Protein AF-A0A3N0E100-F1 (afdb_monomer_lite)

Secondary structure (DSSP, 8-state):
-HHHHHTT--EEEEEEEEEE-TTTSTT-EEEEE-----GGGTSTT-SSPPBHHHHTHHHHHHHTSTT-TT--EEEEEEEE---HHHHHHHHHHHHHHSB-TTS-B-EEPPPGGG--TTSSPBP-TT--HHHHHHTT--EEEEES--TTTTTTSEE-TTTEEEEE--TT---TTT--SSS-HHHHHHSEEEEE----HHHHHH-TT--SS-TT---HHHHHHHHHTT--EEE-SS--TT-HHHHHH--SBPTTPSPTTS-SEEEE-TTS-EEEE-TTS-EEEEEEETTEEEEEEEE-GGGHHHHHHHTT-EE----SHHHHHHHHHHHTT--EEEEEE--

Foldseek 3Di:
DLVCVVLPAQEEEFEWEFFQAVPPRVGHTATFGFDADACVVPRHRDDHGDGPLVVLLSVQVNCQDPPNLLAAHEYEYEDSYPDLVHLLRVVVSQQVRQAHPVSHGQADWDDQVQQDPLRAHADDPVDDSVNSVVVVHRYAAEYDDDPSHRGGYHDHVVAEDEDEADLPADAPPVGDPPDDPVCLVGHAYEYEHDPDPNVCVVVVPQDPDHSRDCALVNLLRNQLNRRQYYHYPPDDSPRSSSVSNDQEADPPPADPPQDFFWKQALVLYIYHHHLQDWFWFFWDDPLATATFGTDRNVCNQVRNVVVVTGRAAQPTSNSSSRNSVRQPRTIYTHPGTHD

InterPro domains:
  IPR016187 C-type lectin fold [SSF56436] (246-292)
  IPR017946 PLC-like phosphodiesterase, TIM beta/alpha-barrel domain superfamily [G3DSA:3.20.20.190] (1-188)
  IPR017946 PLC-like phosphodiesterase, TIM beta/alpha-barrel domain superfamily [SSF51695] (2-175)
  IPR051008 Telomere Capping Maintenance Protein [PTHR35518] (1-336)

Structure (mmCIF, N/CA/C/O backbone):
data_AF-A0A3N0E100-F1
#
_entry.id   AF-A0A3N0E100-F1
#
loop_
_atom_site.group_PDB
_atom_site.id
_atom_site.type_symbol
_atom_site.label_atom_id
_atom_site.label_alt_id
_atom_site.label_comp_id
_atom_site.label_asym_id
_atom_site.label_entity_id
_atom_site.label_seq_id
_atom_site.pdbx_PDB_ins_code
_atom_site.Cartn_x
_atom_site.Cartn_y
_atom_site.Cartn_z
_atom_site.occupancy
_atom_site.B_iso_or_equiv
_atom_site.auth_seq_id
_atom_site.auth_comp_id
_atom_site.auth_asym_id
_atom_site.auth_atom_id
_atom_site.pdbx_PDB_model_num
ATOM 1 N N . MET A 1 1 ? -18.291 1.864 5.439 1.00 86.06 1 MET A N 1
ATOM 2 C CA . MET A 1 1 ? -16.914 1.360 5.250 1.00 86.06 1 MET A CA 1
ATOM 3 C C . MET A 1 1 ? -16.781 0.541 3.971 1.00 86.06 1 MET A C 1
ATOM 5 O O . MET A 1 1 ? -15.839 0.781 3.229 1.00 86.06 1 MET A O 1
ATOM 9 N N . THR A 1 2 ? -17.720 -0.363 3.662 1.00 90.81 2 THR A N 1
ATOM 10 C CA . THR A 1 2 ? -17.677 -1.198 2.436 1.00 90.81 2 THR A CA 1
ATOM 11 C C . THR A 1 2 ? -17.445 -0.417 1.143 1.00 90.81 2 THR A C 1
ATOM 13 O O . THR A 1 2 ? -16.617 -0.818 0.342 1.00 90.81 2 THR A O 1
ATOM 16 N N . GLN A 1 3 ? -18.080 0.747 0.988 1.00 90.88 3 GLN A N 1
ATOM 17 C CA . GLN A 1 3 ? -17.901 1.602 -0.191 1.00 90.88 3 GLN A CA 1
ATOM 18 C C . GLN A 1 3 ? -16.447 2.038 -0.423 1.00 90.88 3 GLN A C 1
ATOM 20 O O . GLN A 1 3 ? -16.069 2.233 -1.568 1.00 90.88 3 GLN A O 1
ATOM 25 N N . GLN A 1 4 ? -15.631 2.181 0.630 1.00 91.62 4 GLN A N 1
ATOM 26 C CA . GLN A 1 4 ? -14.201 2.470 0.469 1.00 91.62 4 GLN A CA 1
ATOM 27 C C . GLN A 1 4 ? -13.464 1.253 -0.107 1.00 91.62 4 GLN A C 1
ATOM 29 O O . GLN A 1 4 ? -12.631 1.389 -0.996 1.00 91.62 4 GLN A O 1
ATOM 34 N N . LEU A 1 5 ? -13.804 0.051 0.364 1.00 94.00 5 LEU A N 1
ATOM 35 C CA . LEU A 1 5 ? -13.235 -1.194 -0.156 1.00 94.00 5 LEU A CA 1
ATOM 36 C C . LEU A 1 5 ? -13.647 -1.427 -1.620 1.00 94.00 5 LEU A C 1
ATOM 38 O O . LEU A 1 5 ? -12.825 -1.874 -2.417 1.00 94.00 5 LEU A O 1
ATOM 42 N N . ASP A 1 6 ? -14.880 -1.062 -1.985 1.00 92.00 6 ASP A N 1
ATOM 43 C CA . ASP A 1 6 ? -15.398 -1.161 -3.357 1.00 92.00 6 ASP A CA 1
ATOM 44 C C . ASP A 1 6 ? -14.701 -0.204 -4.345 1.00 92.00 6 ASP A C 1
ATOM 46 O O . ASP A 1 6 ? -14.710 -0.466 -5.543 1.00 92.00 6 ASP A O 1
ATOM 50 N N . ILE A 1 7 ? -14.077 0.879 -3.861 1.00 89.69 7 ILE A N 1
ATOM 51 C CA . ILE A 1 7 ? -13.261 1.813 -4.669 1.00 89.69 7 ILE A CA 1
ATOM 52 C C . ILE A 1 7 ? -11.752 1.563 -4.501 1.00 89.69 7 ILE A C 1
ATOM 54 O O . ILE A 1 7 ? -10.934 2.473 -4.611 1.00 89.69 7 ILE A O 1
ATOM 58 N N . ASP A 1 8 ? -11.389 0.313 -4.213 1.00 88.25 8 ASP A N 1
ATOM 59 C CA . ASP A 1 8 ? -10.014 -0.189 -4.119 1.00 88.25 8 ASP A CA 1
ATOM 60 C C . ASP A 1 8 ? -9.148 0.323 -2.957 1.00 88.25 8 ASP A C 1
ATOM 62 O O . ASP A 1 8 ? -7.931 0.103 -2.921 1.00 88.25 8 ASP A O 1
ATOM 66 N N . VAL A 1 9 ? -9.762 0.877 -1.907 1.00 92.75 9 VAL A N 1
ATOM 67 C CA . VAL A 1 9 ? -9.051 1.080 -0.638 1.00 92.75 9 VAL A CA 1
ATOM 68 C C . VAL A 1 9 ? -8.717 -0.280 -0.015 1.00 92.75 9 VAL A C 1
ATOM 70 O O . VAL A 1 9 ? -9.569 -1.161 0.125 1.00 92.75 9 VAL A O 1
ATOM 73 N N . ARG A 1 10 ? -7.448 -0.469 0.367 1.00 94.44 10 ARG A N 1
ATOM 74 C CA . ARG A 1 10 ? -6.938 -1.693 1.026 1.00 94.44 10 ARG A CA 1
ATOM 75 C C . ARG A 1 10 ? -6.198 -1.426 2.334 1.00 94.44 10 ARG A C 1
ATOM 77 O O . ARG A 1 10 ? -5.642 -2.353 2.916 1.00 94.44 10 ARG A O 1
ATOM 84 N N . SER A 1 11 ? -6.207 -0.180 2.795 1.00 94.88 11 SER A N 1
ATOM 85 C CA . SER A 1 11 ? -5.783 0.197 4.137 1.00 94.88 11 SER A CA 1
ATOM 86 C C . SER A 1 11 ? -6.909 0.978 4.788 1.00 94.88 11 SER A C 1
ATOM 88 O O . SER A 1 11 ? -7.321 1.998 4.246 1.00 94.88 11 SER A O 1
ATOM 90 N N . ILE A 1 12 ? -7.414 0.487 5.912 1.00 95.44 12 ILE A N 1
ATOM 91 C CA . ILE A 1 12 ? -8.487 1.123 6.676 1.00 95.44 12 ILE A CA 1
ATOM 92 C C . ILE A 1 12 ? -7.948 1.450 8.059 1.00 95.44 12 ILE A C 1
ATOM 94 O O . ILE A 1 12 ? -7.241 0.641 8.653 1.00 95.44 12 ILE A O 1
ATOM 98 N N . GLU A 1 13 ? -8.305 2.616 8.562 1.00 95.31 13 GLU A N 1
ATOM 99 C CA . GLU A 1 13 ? -7.972 3.092 9.897 1.00 95.31 13 GLU A CA 1
ATOM 100 C C . GLU A 1 13 ? -9.239 3.153 10.741 1.00 95.31 13 GLU A C 1
ATOM 102 O O . GLU A 1 13 ? -10.304 3.540 10.252 1.00 95.31 13 GLU A O 1
ATOM 107 N N . LEU A 1 14 ? -9.134 2.681 11.980 1.00 96.62 14 LEU A N 1
ATOM 108 C CA . LEU A 1 14 ? -10.197 2.725 12.971 1.00 96.62 14 LEU A CA 1
ATOM 109 C C . LEU A 1 14 ? -9.626 3.209 14.300 1.00 96.62 14 LEU A C 1
ATOM 111 O O . LEU A 1 14 ? -8.872 2.489 14.958 1.00 96.62 14 LEU A O 1
ATOM 115 N N . ASP A 1 15 ? -10.081 4.378 14.718 1.00 96.12 15 ASP A N 1
ATOM 116 C CA . ASP A 1 15 ? -9.658 5.007 15.961 1.00 96.12 15 ASP A CA 1
ATOM 117 C C . ASP A 1 15 ? -10.479 4.434 17.111 1.00 96.12 15 ASP A C 1
ATOM 119 O O . ASP A 1 15 ? -11.710 4.562 17.159 1.00 96.12 15 ASP A O 1
ATOM 123 N N . LEU A 1 16 ? -9.816 3.718 18.019 1.00 97.88 16 LEU A N 1
ATOM 124 C CA . LEU A 1 16 ? -10.502 2.941 19.040 1.00 97.88 16 LEU A CA 1
ATOM 125 C C . LEU A 1 16 ? -10.472 3.647 20.395 1.00 97.88 16 LEU A C 1
ATOM 127 O O . LEU A 1 16 ? -9.434 3.730 21.047 1.00 97.88 16 LEU A O 1
ATOM 131 N N . HIS A 1 17 ? -11.651 4.044 20.873 1.00 97.38 17 HIS A N 1
ATOM 132 C CA . HIS A 1 17 ? -11.855 4.680 22.177 1.00 97.38 17 HIS A CA 1
ATOM 133 C C . HIS A 1 17 ? -12.670 3.797 23.126 1.00 97.38 17 HIS A C 1
ATOM 135 O O . HIS A 1 17 ? -13.528 3.016 22.700 1.00 97.38 17 HIS A O 1
ATOM 141 N N . TYR A 1 18 ? -12.460 3.943 24.440 1.00 96.25 18 TYR A N 1
ATOM 142 C CA . TYR A 1 18 ? -13.204 3.199 25.466 1.00 96.25 18 TYR A CA 1
ATOM 143 C C . TYR A 1 18 ? -14.118 4.100 26.310 1.00 96.25 18 TYR A C 1
ATOM 145 O O . TYR A 1 18 ? -13.838 4.443 27.472 1.00 96.25 18 TYR A O 1
ATOM 153 N N . ILE A 1 19 ? -15.266 4.440 25.721 1.00 94.38 19 ILE A N 1
ATOM 154 C CA . ILE A 1 19 ? -16.189 5.459 26.234 1.00 94.38 19 ILE A CA 1
ATOM 155 C C . ILE A 1 19 ? -17.547 4.895 26.676 1.00 94.38 19 ILE A C 1
ATOM 157 O O . ILE A 1 19 ? -17.948 3.817 26.227 1.00 94.38 19 ILE A O 1
ATOM 161 N N . PRO A 1 20 ? -18.273 5.599 27.570 1.00 91.75 20 PRO A N 1
ATOM 162 C CA . PRO A 1 20 ? -19.653 5.272 27.922 1.00 91.75 20 PRO A CA 1
ATOM 163 C C . PRO A 1 20 ? -20.584 5.338 26.708 1.00 91.75 20 PRO A C 1
ATOM 165 O O . PRO A 1 20 ? -20.666 6.359 26.033 1.00 91.75 20 PRO A O 1
ATOM 168 N N . GLN A 1 21 ? -21.352 4.279 26.474 1.00 89.25 21 GLN A N 1
ATOM 169 C CA . GLN A 1 21 ? -22.315 4.226 25.379 1.00 89.25 21 GLN A CA 1
ATOM 170 C C . GLN A 1 21 ? -23.674 4.780 25.822 1.00 89.25 21 GLN A C 1
ATOM 172 O O . GLN A 1 21 ? -24.438 4.137 26.553 1.00 89.25 21 GLN A O 1
ATOM 177 N N . LEU A 1 22 ? -23.970 6.004 25.378 1.00 79.31 22 LEU A N 1
ATOM 178 C CA . LEU A 1 22 ? -25.189 6.738 25.738 1.00 79.31 22 LEU A CA 1
ATOM 179 C C . LEU A 1 22 ? -26.434 6.208 25.014 1.00 79.31 22 LEU A C 1
ATOM 181 O O . LEU A 1 22 ? -27.538 6.270 25.555 1.00 79.31 22 LEU A O 1
ATOM 185 N N . LEU A 1 23 ? -26.260 5.640 23.819 1.00 72.12 23 LEU A N 1
ATOM 186 C CA . LEU A 1 23 ? -27.331 5.0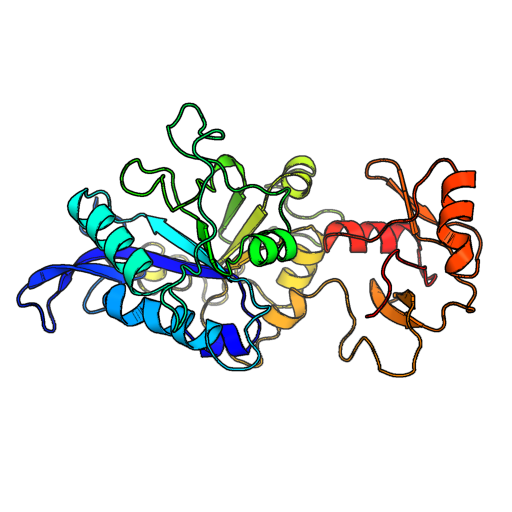24 23.040 1.00 72.12 23 LEU A CA 1
ATOM 187 C C . LEU A 1 23 ? -27.233 3.493 23.141 1.00 72.12 23 LEU A C 1
ATOM 189 O O . LEU A 1 23 ? -26.302 2.881 22.635 1.00 72.12 23 LEU A O 1
ATOM 193 N N . GLY A 1 24 ? -28.205 2.855 23.797 1.00 65.56 24 GLY A N 1
ATOM 194 C CA . GLY A 1 24 ? -28.391 1.393 23.778 1.00 65.56 24 GLY A CA 1
ATOM 195 C C . GLY A 1 24 ? -27.721 0.587 24.899 1.00 65.56 24 GLY A C 1
ATOM 196 O O . GLY A 1 24 ? -28.188 -0.510 25.194 1.00 65.56 24 GLY A O 1
ATOM 197 N N . LEU A 1 25 ? -26.701 1.123 25.573 1.00 68.38 25 LEU A N 1
ATOM 198 C CA . LEU A 1 25 ? -25.939 0.411 26.615 1.00 68.38 25 LEU A CA 1
ATOM 199 C C . LEU A 1 25 ? -25.981 1.086 28.000 1.00 68.38 25 LEU A C 1
ATOM 201 O O . LEU A 1 25 ? -25.193 0.744 28.883 1.00 68.38 25 LEU A O 1
ATOM 205 N N . LEU A 1 26 ? -26.923 2.016 28.208 1.00 76.06 26 LEU A N 1
ATOM 206 C CA . LEU A 1 26 ? -27.205 2.678 29.495 1.00 76.06 26 LEU A CA 1
ATOM 207 C C . LEU A 1 26 ? -25.953 3.259 30.189 1.00 76.06 26 LEU A C 1
ATOM 209 O O . LEU A 1 26 ? -25.855 3.244 31.414 1.00 76.06 26 LEU A O 1
ATOM 213 N N . GLY A 1 27 ? -24.982 3.756 29.416 1.00 78.50 27 GLY A N 1
ATOM 214 C CA . GLY A 1 27 ? -23.742 4.339 29.938 1.00 78.50 27 GLY A CA 1
ATOM 215 C C . GLY A 1 27 ? -22.647 3.330 30.298 1.00 78.50 27 GLY A C 1
ATOM 216 O O . GLY A 1 27 ? -21.605 3.735 30.813 1.00 78.50 27 GLY A O 1
ATOM 217 N N . THR A 1 28 ? -22.826 2.032 30.025 1.00 89.00 28 THR A N 1
ATOM 218 C CA . THR A 1 28 ? -21.713 1.073 30.124 1.00 89.00 28 THR A CA 1
ATOM 219 C C . THR A 1 28 ? -20.649 1.389 29.073 1.00 89.00 28 THR A C 1
ATOM 221 O O . THR A 1 28 ? -20.964 1.818 27.961 1.00 89.00 28 THR A O 1
ATOM 224 N N . LYS A 1 29 ? -19.372 1.241 29.443 1.00 93.12 29 LYS A N 1
ATOM 225 C CA . LYS A 1 29 ? -18.264 1.517 28.527 1.00 93.12 29 LYS A CA 1
ATOM 226 C C . LYS A 1 29 ? -18.136 0.420 27.473 1.00 93.12 29 LYS A C 1
ATOM 228 O O . LYS A 1 29 ? -18.255 -0.761 27.799 1.00 93.12 29 LYS A O 1
ATOM 233 N N . ALA A 1 30 ? -17.840 0.810 26.239 1.00 95.25 30 ALA A N 1
ATOM 234 C CA . ALA A 1 30 ? -17.554 -0.111 25.146 1.00 95.25 30 ALA A CA 1
ATOM 235 C C . ALA A 1 30 ? -16.465 0.446 24.225 1.00 95.25 30 ALA A C 1
ATOM 237 O O . ALA A 1 30 ? -16.225 1.653 24.181 1.00 95.25 30 ALA A O 1
ATOM 238 N N . VAL A 1 31 ? -15.824 -0.452 23.477 1.00 97.50 31 VAL A N 1
ATOM 239 C CA . VAL A 1 31 ? -14.881 -0.079 22.419 1.00 97.50 31 VAL A CA 1
ATOM 240 C C . VAL A 1 31 ? -15.671 0.544 21.272 1.00 97.50 31 VAL A C 1
ATOM 242 O O . VAL A 1 31 ? -16.576 -0.088 20.717 1.00 97.50 31 VAL A O 1
ATOM 245 N N . THR A 1 32 ? -15.346 1.787 20.953 1.00 96.44 32 THR A N 1
ATOM 246 C CA . THR A 1 32 ? -16.085 2.669 20.047 1.00 96.44 32 THR A CA 1
ATOM 247 C C . THR A 1 32 ? -15.152 3.158 18.956 1.00 96.44 32 THR A C 1
ATOM 249 O O . THR A 1 32 ? -14.004 3.467 19.257 1.00 96.44 32 THR A O 1
ATOM 252 N N . VAL A 1 33 ? -15.637 3.202 17.714 1.00 96.12 33 VAL A N 1
ATOM 253 C CA . VAL A 1 33 ? -14.875 3.754 16.587 1.00 96.12 33 VAL A CA 1
ATOM 254 C C . VAL A 1 33 ? -15.196 5.236 16.493 1.00 96.12 33 VAL A C 1
ATOM 256 O O . VAL A 1 33 ? -16.322 5.584 16.140 1.00 96.12 33 VAL A O 1
ATOM 259 N N . CYS A 1 34 ? -14.250 6.091 16.856 1.00 92.69 34 CYS A N 1
ATOM 260 C CA . CYS A 1 34 ? -14.472 7.525 16.969 1.00 92.69 34 CYS A CA 1
ATOM 261 C C . CYS A 1 34 ? -13.183 8.295 16.716 1.00 92.69 34 CYS A C 1
ATOM 263 O O . CYS A 1 34 ? -12.192 8.019 17.370 1.00 92.69 34 CYS A O 1
ATOM 265 N N . HIS A 1 35 ? -13.254 9.334 15.890 1.00 88.94 35 HIS A N 1
ATOM 266 C CA . HIS A 1 35 ? -12.175 10.304 15.774 1.00 88.94 35 HIS A CA 1
ATOM 267 C C . HIS A 1 35 ? -12.290 11.364 16.883 1.00 88.94 35 HIS A C 1
ATOM 269 O O . HIS A 1 35 ? -13.107 12.293 16.802 1.00 88.94 35 HIS A O 1
ATOM 275 N N . GLY A 1 36 ? -11.490 11.214 17.937 1.00 86.38 36 GLY A N 1
ATOM 276 C CA . GLY A 1 36 ? -11.478 12.088 19.106 1.00 86.38 36 GLY A CA 1
ATOM 277 C C . GLY A 1 36 ? -10.090 12.206 19.727 1.00 86.38 36 GLY A C 1
ATOM 278 O O . GLY A 1 36 ? -9.133 11.575 19.302 1.00 86.38 36 GLY A O 1
ATOM 279 N N . GLN A 1 37 ? -9.967 13.053 20.742 1.00 87.94 37 GLN A N 1
ATOM 280 C CA . GLN A 1 37 ? -8.730 13.163 21.516 1.00 87.94 37 GLN A CA 1
ATOM 281 C C . GLN A 1 37 ? -8.579 11.984 22.482 1.00 87.94 37 GLN A C 1
ATOM 283 O O . GLN A 1 37 ? -9.563 11.329 22.814 1.00 87.94 37 GLN A O 1
ATOM 288 N N . GLY A 1 38 ? -7.370 11.746 22.986 1.00 88.06 38 GLY A N 1
ATOM 289 C CA . GLY A 1 38 ? -7.100 10.631 23.885 1.00 88.06 38 GLY A CA 1
ATOM 290 C C . GLY A 1 38 ? -7.814 10.707 25.250 1.00 88.06 38 GLY A C 1
ATOM 291 O O . GLY A 1 38 ? -8.404 11.730 25.642 1.00 88.06 38 GLY A O 1
ATOM 292 N N . PRO A 1 39 ? -7.760 9.616 26.032 1.00 88.75 39 PRO A N 1
ATOM 293 C CA . PRO A 1 39 ? -8.426 9.512 27.332 1.00 88.75 39 PRO A CA 1
ATOM 294 C C . PRO A 1 39 ? -7.925 10.532 28.372 1.00 88.75 39 PRO A C 1
ATOM 296 O O . PRO A 1 39 ? -8.642 10.830 29.334 1.00 88.75 39 PRO A O 1
ATOM 299 N N . GLU A 1 40 ? -6.733 11.108 28.191 1.00 89.38 40 GLU A N 1
ATOM 300 C CA . GLU A 1 40 ? -6.166 12.174 29.027 1.00 89.38 40 GLU A CA 1
ATOM 301 C C . GLU A 1 40 ? -6.991 13.468 29.029 1.00 89.38 40 GLU A C 1
ATOM 303 O O . GLU A 1 40 ? -6.946 14.221 30.004 1.00 89.38 40 GLU A O 1
ATOM 308 N N . VAL A 1 41 ? -7.789 13.697 27.983 1.00 86.88 41 VAL A N 1
ATOM 309 C CA . VAL A 1 41 ? -8.766 14.795 27.902 1.00 86.88 41 VAL A CA 1
ATOM 310 C C . VAL A 1 41 ? -10.201 14.276 27.799 1.00 86.88 41 VAL A C 1
ATOM 312 O O . VAL A 1 41 ? -11.083 14.953 27.274 1.00 86.88 41 VAL A O 1
ATOM 315 N N . HIS A 1 42 ? -10.449 13.089 28.360 1.00 87.94 42 HIS A N 1
ATOM 316 C CA . HIS A 1 42 ? -11.768 12.459 28.446 1.00 87.94 42 HIS A CA 1
ATOM 317 C C . HIS A 1 42 ? -12.419 12.154 27.093 1.00 87.94 42 HIS A C 1
ATOM 319 O O . HIS A 1 42 ? -13.631 12.327 26.954 1.00 87.94 42 HIS A O 1
ATOM 325 N N . ASP A 1 43 ? -11.630 11.690 26.120 1.00 89.31 43 ASP A N 1
ATOM 326 C CA . ASP A 1 43 ? -12.139 11.268 24.811 1.00 89.31 43 ASP A CA 1
ATOM 327 C C . ASP A 1 43 ? -12.894 12.400 24.082 1.00 89.31 43 ASP A C 1
ATOM 329 O O . ASP A 1 43 ? -13.916 12.186 23.423 1.00 89.31 43 ASP A O 1
ATOM 333 N N . LEU A 1 44 ? -12.433 13.647 24.266 1.00 87.44 44 LEU A N 1
ATOM 334 C CA . LEU A 1 44 ? -13.091 14.838 23.733 1.00 87.44 44 LEU A CA 1
ATOM 335 C C . LEU A 1 44 ? -13.234 14.735 22.210 1.00 87.44 44 LEU A C 1
ATOM 337 O O . LEU A 1 44 ? -12.246 14.636 21.488 1.00 87.44 44 LEU A O 1
ATOM 341 N N . GLY A 1 45 ? -14.473 14.824 21.733 1.00 85.94 45 GLY A N 1
ATOM 342 C CA . GLY A 1 45 ? -14.820 14.609 20.327 1.00 85.94 45 GLY A CA 1
ATOM 343 C C . GLY A 1 45 ? -15.701 13.381 20.125 1.00 85.94 45 GLY A C 1
ATOM 344 O O . GLY A 1 45 ? -16.534 13.394 19.225 1.00 85.94 45 GLY A O 1
ATOM 345 N N . CYS A 1 46 ? -15.613 12.395 21.023 1.00 89.81 46 CYS A N 1
ATOM 346 C CA . CYS A 1 46 ? -16.451 11.204 20.987 1.00 89.81 46 CYS A CA 1
ATOM 347 C C . CYS A 1 46 ? -17.784 11.401 21.705 1.00 89.81 46 CYS A C 1
ATOM 349 O O . CYS A 1 46 ? -17.872 11.984 22.789 1.00 89.81 46 CYS A O 1
ATOM 351 N N . THR A 1 47 ? -18.847 10.900 21.087 1.00 86.56 47 THR A N 1
ATOM 352 C CA . THR A 1 47 ? -20.231 11.070 21.514 1.00 86.56 47 THR A CA 1
ATOM 353 C C . THR A 1 47 ? -21.028 9.763 21.456 1.00 86.56 47 THR A C 1
ATOM 355 O O . THR A 1 47 ? -21.199 9.081 22.465 1.00 86.56 47 THR A O 1
ATOM 358 N N . THR A 1 48 ? -21.601 9.443 20.299 1.00 88.19 48 THR A N 1
ATOM 359 C CA . THR A 1 48 ? -22.593 8.376 20.088 1.00 88.19 48 THR A CA 1
ATOM 360 C C . THR A 1 48 ? -22.223 7.478 18.911 1.00 88.19 48 THR A C 1
ATOM 362 O O . THR A 1 48 ? -23.078 6.793 18.341 1.00 88.19 48 THR A O 1
ATOM 365 N N . GLU A 1 49 ? -20.947 7.500 18.536 1.00 92.69 49 GLU A N 1
ATOM 366 C CA . GLU A 1 49 ? -20.388 6.739 17.431 1.00 92.69 49 GLU A CA 1
ATOM 367 C C . GLU A 1 49 ? -20.578 5.229 17.664 1.00 92.69 49 GLU A C 1
ATOM 369 O O . GLU A 1 49 ? -20.714 4.759 18.803 1.00 92.69 49 GLU A O 1
ATOM 374 N N . PRO A 1 50 ? -20.653 4.433 16.583 1.00 94.06 50 PRO A N 1
ATOM 375 C CA . PRO A 1 50 ? -20.897 3.005 16.692 1.00 94.06 50 PRO A CA 1
ATOM 376 C C . PRO A 1 50 ? -19.768 2.269 17.421 1.00 94.06 50 PRO A C 1
ATOM 378 O O . PRO A 1 50 ? -18.586 2.598 17.326 1.00 94.06 50 PRO A O 1
ATOM 381 N N . THR A 1 51 ? -20.140 1.188 18.105 1.00 96.12 51 THR A N 1
ATOM 382 C CA . THR A 1 51 ? -19.162 0.282 18.706 1.00 96.12 51 THR A CA 1
ATOM 383 C C . THR A 1 51 ? -18.331 -0.421 17.636 1.00 96.12 51 THR A C 1
ATOM 385 O O . THR A 1 51 ? -18.805 -0.698 16.531 1.00 96.12 51 THR A O 1
ATOM 388 N N . PHE A 1 52 ? -17.109 -0.808 17.990 1.00 97.50 52 PHE A N 1
ATOM 389 C CA . PHE A 1 52 ? -16.232 -1.587 17.116 1.00 97.50 52 PHE A CA 1
ATOM 390 C C . PHE A 1 52 ? -16.883 -2.894 16.643 1.00 97.50 52 PHE A C 1
ATOM 392 O O . PHE A 1 52 ? -16.819 -3.232 15.464 1.00 97.50 52 PHE A O 1
ATOM 399 N N . ALA A 1 53 ? -17.632 -3.564 17.525 1.00 96.44 53 ALA A N 1
ATOM 400 C CA . ALA A 1 53 ? -18.404 -4.761 17.191 1.00 96.44 53 ALA A CA 1
ATOM 401 C C . ALA A 1 53 ? -19.515 -4.525 16.149 1.00 96.44 53 ALA A C 1
ATOM 403 O O . ALA A 1 53 ? -19.963 -5.478 15.514 1.00 96.44 53 ALA A O 1
ATOM 404 N N . LYS A 1 54 ? -19.965 -3.278 15.965 1.00 95.75 54 LYS A N 1
ATOM 405 C CA . LYS A 1 54 ? -20.933 -2.901 14.928 1.00 95.75 54 LYS A CA 1
ATOM 406 C C . LYS A 1 54 ? -20.257 -2.530 13.607 1.00 95.75 54 LYS A C 1
ATOM 408 O O . LYS A 1 54 ? -20.838 -2.795 12.561 1.00 95.75 54 LYS A O 1
ATOM 413 N N . VAL A 1 55 ? -19.064 -1.937 13.655 1.00 97.00 55 VAL A N 1
ATOM 414 C CA . VAL A 1 55 ? -18.324 -1.471 12.468 1.00 97.00 55 VAL A CA 1
ATOM 415 C C . VAL A 1 55 ? -17.556 -2.608 11.795 1.00 97.00 55 VAL A C 1
ATOM 417 O O . VAL A 1 55 ? -17.705 -2.833 10.597 1.00 97.00 55 VAL A O 1
ATOM 420 N N . LEU A 1 56 ? -16.775 -3.377 12.560 1.00 98.12 56 LEU A N 1
ATOM 421 C CA . LEU A 1 56 ? -15.882 -4.414 12.032 1.00 98.12 56 LEU A CA 1
ATOM 422 C C . LEU A 1 56 ? -16.563 -5.461 11.119 1.00 98.12 56 LEU A C 1
ATOM 424 O O . LEU A 1 56 ? -15.926 -5.880 10.146 1.00 98.12 56 LEU A O 1
ATOM 428 N N . PRO A 1 57 ? -17.830 -5.878 11.349 1.00 97.81 57 PRO A N 1
ATOM 429 C CA . PRO A 1 57 ? -18.506 -6.827 10.466 1.00 97.81 57 PRO A CA 1
ATOM 430 C C . PRO A 1 57 ? -18.596 -6.391 9.002 1.00 97.81 57 PRO A C 1
ATOM 432 O O . PRO A 1 57 ? -18.680 -7.261 8.138 1.00 97.81 57 PRO A O 1
ATOM 435 N N . GLU A 1 58 ? -18.550 -5.091 8.693 1.00 97.62 58 GLU A N 1
ATOM 436 C CA . GLU A 1 58 ? -18.511 -4.612 7.305 1.00 97.62 58 GLU A CA 1
ATOM 437 C C . GLU A 1 58 ? -17.254 -5.109 6.563 1.00 97.62 58 GLU A C 1
ATOM 439 O O . GLU A 1 58 ? -17.371 -5.551 5.420 1.00 97.62 58 GLU A O 1
ATOM 444 N N . VAL A 1 59 ? -16.078 -5.135 7.214 1.00 97.62 59 VAL A N 1
ATOM 445 C CA . VAL A 1 59 ? -14.831 -5.659 6.614 1.00 97.62 59 VAL A CA 1
ATOM 446 C C . VAL A 1 59 ? -14.943 -7.161 6.365 1.00 97.62 59 VAL A C 1
ATOM 448 O O . VAL A 1 59 ? -14.677 -7.633 5.262 1.00 97.62 59 VAL A O 1
ATOM 451 N N . ALA A 1 60 ? -15.367 -7.924 7.376 1.00 97.19 60 ALA A N 1
ATOM 452 C CA . ALA A 1 60 ? -15.492 -9.377 7.259 1.00 97.19 60 ALA A CA 1
ATOM 453 C C . ALA A 1 60 ? -16.547 -9.782 6.220 1.00 97.19 60 ALA A C 1
ATOM 455 O O . ALA A 1 60 ? -16.341 -10.729 5.463 1.00 97.19 60 ALA A O 1
ATOM 456 N N . THR A 1 61 ? -17.673 -9.067 6.169 1.00 97.50 61 THR A N 1
ATOM 457 C CA . THR A 1 61 ? -18.733 -9.314 5.182 1.00 97.50 61 THR A CA 1
ATOM 458 C C . THR A 1 61 ? -18.215 -9.074 3.772 1.00 97.50 61 THR A C 1
ATOM 460 O O . THR A 1 61 ? -18.441 -9.908 2.899 1.00 97.50 61 THR A O 1
ATOM 463 N N . TRP A 1 62 ? -17.484 -7.976 3.561 1.00 97.88 62 TRP A N 1
ATOM 464 C CA . TRP A 1 62 ? -16.890 -7.670 2.267 1.00 97.88 62 TRP A CA 1
ATOM 465 C C . TRP A 1 62 ? -15.852 -8.722 1.860 1.00 97.88 62 TRP A C 1
ATOM 467 O O . TRP A 1 62 ? -15.971 -9.286 0.780 1.00 97.88 62 TRP A O 1
ATOM 477 N N . LEU A 1 63 ? -14.902 -9.081 2.729 1.00 97.81 63 LEU A N 1
ATOM 478 C CA . LEU A 1 63 ? -13.863 -10.080 2.415 1.00 97.81 63 LEU A CA 1
ATOM 479 C C . LEU A 1 63 ? -14.423 -11.474 2.095 1.00 97.81 63 LEU A C 1
ATOM 481 O O . LEU A 1 63 ? -13.845 -12.206 1.295 1.00 97.81 63 LEU A O 1
ATOM 485 N N . ASN A 1 64 ? -15.544 -11.847 2.715 1.00 97.44 64 ASN A N 1
ATOM 486 C CA . ASN A 1 64 ? -16.201 -13.133 2.485 1.00 97.44 64 ASN A CA 1
ATOM 487 C C . ASN A 1 64 ? -17.164 -13.128 1.284 1.00 97.44 64 ASN A C 1
ATOM 489 O O . ASN A 1 64 ? -17.756 -14.168 0.977 1.00 97.44 64 ASN A O 1
ATOM 493 N N . ALA A 1 65 ? -17.360 -11.988 0.615 1.00 97.38 65 ALA A N 1
ATOM 494 C CA . ALA A 1 65 ? -18.213 -11.921 -0.562 1.00 97.38 65 ALA A CA 1
ATOM 495 C C . ALA A 1 65 ? -17.577 -12.671 -1.755 1.00 97.38 65 ALA A C 1
ATOM 497 O O . ALA A 1 65 ? -16.347 -12.725 -1.885 1.00 97.38 65 ALA A O 1
ATOM 498 N N . PRO A 1 66 ? -18.390 -13.268 -2.650 1.00 95.88 66 PRO A N 1
ATOM 499 C CA . PRO A 1 66 ? -17.878 -13.921 -3.851 1.00 95.88 66 PRO A CA 1
ATOM 500 C C . PRO A 1 66 ? -16.987 -12.982 -4.672 1.00 95.88 66 PRO A C 1
ATOM 502 O O . PRO A 1 66 ? -17.375 -11.858 -4.959 1.00 95.88 66 PRO A O 1
ATOM 505 N N . GLY A 1 67 ? -15.808 -13.464 -5.070 1.00 94.31 67 GLY A N 1
ATOM 506 C CA . GLY A 1 67 ? -14.824 -12.681 -5.827 1.00 94.31 67 GLY A CA 1
ATOM 507 C C . GLY A 1 67 ? -13.735 -12.028 -4.973 1.00 94.31 67 GLY A C 1
ATOM 508 O O . GLY A 1 67 ? -12.669 -11.740 -5.504 1.00 94.31 67 GLY A O 1
ATOM 509 N N . HIS A 1 68 ? -13.921 -11.892 -3.656 1.00 95.94 68 HIS A N 1
ATOM 510 C CA . HIS A 1 68 ? -12.966 -11.186 -2.786 1.00 95.94 68 HIS A CA 1
ATOM 511 C C . HIS A 1 68 ? -11.960 -12.112 -2.076 1.00 95.94 68 HIS A C 1
ATOM 513 O O . HIS A 1 68 ? -11.222 -11.691 -1.189 1.00 95.94 68 HIS A O 1
ATOM 519 N N . GLY A 1 69 ? -11.875 -13.387 -2.473 1.00 92.19 69 GLY A N 1
ATOM 520 C CA . GLY A 1 69 ? -10.980 -14.371 -1.842 1.00 92.19 69 GLY A CA 1
ATOM 521 C C . GLY A 1 69 ? -9.481 -14.076 -2.005 1.00 92.19 69 GLY A C 1
ATOM 522 O O . GLY A 1 69 ? -8.668 -14.623 -1.262 1.00 92.19 69 GLY A O 1
ATOM 523 N N . ASN A 1 70 ? -9.116 -13.204 -2.951 1.00 94.00 70 ASN A N 1
ATOM 524 C CA . ASN A 1 70 ? -7.734 -12.784 -3.200 1.00 94.00 70 ASN A CA 1
ATOM 525 C C . ASN A 1 70 ? -7.383 -11.427 -2.566 1.00 94.00 70 ASN A C 1
ATOM 527 O O . ASN A 1 70 ? -6.250 -10.951 -2.701 1.00 94.00 70 ASN A O 1
ATOM 531 N N . GLU A 1 71 ? -8.331 -10.815 -1.861 1.00 96.69 71 GLU A N 1
ATOM 532 C CA . GLU A 1 71 ? -8.154 -9.495 -1.272 1.00 96.69 71 GLU A CA 1
ATOM 533 C C . GLU A 1 71 ? -7.392 -9.575 0.046 1.00 96.69 71 GLU A C 1
ATOM 535 O O . GLU A 1 71 ? -7.578 -10.504 0.837 1.00 96.69 71 GLU A O 1
ATOM 540 N N . VAL A 1 72 ? -6.534 -8.582 0.283 1.00 97.88 72 VAL A N 1
ATOM 541 C CA . VAL A 1 72 ? -5.806 -8.408 1.542 1.00 97.88 72 VAL A CA 1
ATOM 542 C C . VAL A 1 72 ? -5.976 -6.969 2.006 1.00 97.88 72 VAL A C 1
ATOM 544 O O . VAL A 1 72 ? -5.685 -6.042 1.250 1.00 97.88 72 VAL A O 1
ATOM 547 N N . VAL A 1 73 ? -6.423 -6.795 3.248 1.00 98.19 73 VAL A N 1
ATOM 548 C CA . VAL A 1 73 ? -6.659 -5.494 3.881 1.00 98.19 73 VAL A CA 1
ATOM 549 C C . VAL A 1 73 ? -5.677 -5.300 5.033 1.00 98.19 73 VAL A C 1
ATOM 551 O O . VAL A 1 73 ? -5.536 -6.160 5.905 1.00 98.19 73 VAL A O 1
ATOM 554 N N . LEU A 1 74 ? -5.009 -4.151 5.040 1.00 97.81 74 LEU A N 1
ATOM 555 C CA . LEU A 1 74 ? -4.314 -3.627 6.208 1.00 97.81 74 LEU A CA 1
ATOM 556 C C . LEU A 1 74 ? -5.340 -2.879 7.065 1.00 97.81 74 LEU A C 1
ATOM 558 O O . LEU A 1 74 ? -6.007 -1.970 6.578 1.00 97.81 74 LEU A O 1
ATOM 562 N N . LEU A 1 75 ? -5.496 -3.277 8.321 1.00 98.19 75 LEU A N 1
ATOM 563 C CA . LEU A 1 75 ? -6.399 -2.620 9.258 1.00 98.19 75 LEU A CA 1
ATOM 564 C C . LEU A 1 75 ? -5.570 -2.001 10.381 1.00 98.19 75 LEU A C 1
ATOM 566 O O . LEU A 1 75 ? -5.031 -2.715 11.231 1.00 98.19 75 LEU A O 1
ATOM 570 N N . TYR A 1 76 ? -5.457 -0.678 10.346 1.00 97.50 76 TYR A N 1
ATOM 571 C CA . TYR A 1 76 ? -4.829 0.116 11.386 1.00 97.50 76 TYR A CA 1
ATOM 572 C C . TYR A 1 76 ? -5.831 0.388 12.506 1.00 97.50 76 TYR A C 1
ATOM 574 O O . TYR A 1 76 ? -6.932 0.879 12.270 1.00 97.50 76 TYR A O 1
ATOM 582 N N . LEU A 1 77 ? -5.449 0.006 13.721 1.00 98.06 77 LEU A N 1
ATOM 583 C CA . LEU A 1 77 ? -6.179 0.274 14.947 1.00 98.06 77 LEU A CA 1
ATOM 584 C C . LEU A 1 77 ? -5.417 1.359 15.712 1.00 98.06 77 LEU A C 1
ATOM 586 O O . LEU A 1 77 ? -4.397 1.065 16.349 1.00 98.06 77 LEU A O 1
ATOM 590 N N . GLU A 1 78 ? -5.888 2.602 15.640 1.00 95.81 78 GLU A N 1
ATOM 591 C CA . GLU A 1 78 ? -5.317 3.674 16.451 1.00 95.81 78 GLU A CA 1
ATOM 592 C C . GLU A 1 78 ? -5.737 3.475 17.916 1.00 95.81 78 GLU A C 1
ATOM 594 O O . GLU A 1 78 ? -6.903 3.225 18.242 1.00 95.81 78 GLU A O 1
ATOM 599 N N . ASP A 1 79 ? -4.748 3.498 18.810 1.00 95.56 79 ASP A N 1
ATOM 600 C CA . ASP A 1 79 ? -4.905 3.078 20.199 1.00 95.56 79 ASP A CA 1
ATOM 601 C C . ASP A 1 79 ? -5.169 4.258 21.139 1.00 95.56 79 ASP A C 1
ATOM 603 O O . ASP A 1 79 ? -4.252 4.789 21.769 1.00 95.56 79 ASP A O 1
ATOM 607 N N . ASN A 1 80 ? -6.449 4.588 21.310 1.00 96.31 80 ASN A N 1
ATOM 608 C CA . ASN A 1 80 ? -6.939 5.461 22.377 1.00 96.31 80 ASN A CA 1
ATOM 609 C C . ASN A 1 80 ? -7.609 4.657 23.513 1.00 96.31 80 ASN A C 1
ATOM 611 O O . ASN A 1 80 ? -8.407 5.181 24.293 1.00 96.31 80 ASN A O 1
ATOM 615 N N . LEU A 1 81 ? -7.294 3.359 23.640 1.00 95.81 81 LEU A N 1
ATOM 616 C CA . LEU A 1 81 ? -7.970 2.463 24.582 1.00 95.81 81 LEU A CA 1
ATOM 617 C C . LEU A 1 81 ? -7.430 2.598 26.004 1.00 95.81 81 LEU A C 1
ATOM 619 O O . LEU A 1 81 ? -8.212 2.686 26.955 1.00 95.81 81 LEU A O 1
ATOM 623 N N . GLN A 1 82 ? -6.100 2.513 26.148 1.00 91.06 82 GLN A N 1
ATOM 624 C CA . GLN A 1 82 ? -5.335 2.582 27.406 1.00 91.06 82 GLN A CA 1
ATOM 625 C C . GLN A 1 82 ? -5.965 1.810 28.594 1.00 91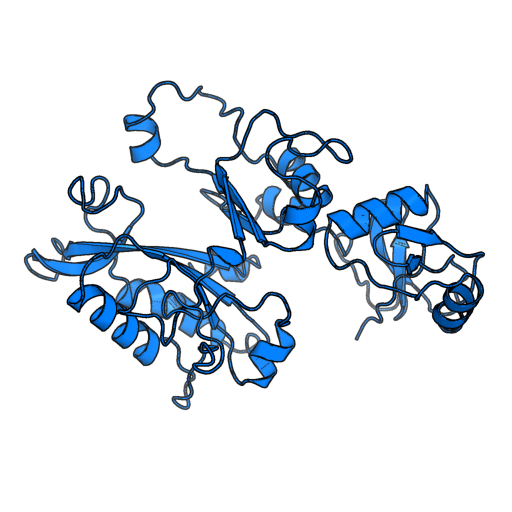.06 82 GLN A C 1
ATOM 627 O O . GLN A 1 82 ? -5.835 2.185 29.763 1.00 91.06 82 GLN A O 1
ATOM 632 N N . ASN A 1 83 ? -6.675 0.708 28.320 1.00 95.31 83 ASN A N 1
ATOM 633 C CA . ASN A 1 83 ? -7.453 -0.028 29.314 1.00 95.31 83 ASN A CA 1
ATOM 634 C C . ASN A 1 83 ? -7.462 -1.535 29.027 1.00 95.31 83 ASN A C 1
ATOM 636 O O . ASN A 1 83 ? -7.833 -1.977 27.943 1.00 95.31 83 ASN A O 1
ATOM 640 N N . ALA A 1 84 ? -7.125 -2.347 30.034 1.00 95.94 84 ALA A N 1
ATOM 641 C CA . ALA A 1 84 ? -7.016 -3.800 29.889 1.00 95.94 84 ALA A CA 1
ATOM 642 C C . ALA A 1 84 ? -8.328 -4.488 29.464 1.00 95.94 84 ALA A C 1
ATOM 644 O O . ALA A 1 84 ? -8.301 -5.401 28.641 1.00 95.94 84 ALA A O 1
ATOM 645 N N . ALA A 1 85 ? -9.476 -4.051 29.996 1.00 96.06 85 ALA A N 1
ATOM 646 C CA . ALA A 1 85 ? -10.771 -4.611 29.611 1.00 96.06 85 ALA A CA 1
ATOM 647 C C . ALA A 1 85 ? -11.143 -4.225 28.173 1.00 96.06 85 ALA A C 1
ATOM 649 O O . ALA A 1 85 ? -11.756 -5.021 27.463 1.00 96.06 85 ALA A O 1
ATOM 650 N N . ALA A 1 86 ? -10.736 -3.031 27.735 1.00 97.50 86 ALA A N 1
ATOM 651 C CA . ALA A 1 86 ? -10.944 -2.573 26.372 1.00 97.50 86 ALA A CA 1
ATOM 652 C C . ALA A 1 86 ? -10.114 -3.393 25.375 1.00 97.50 86 ALA A C 1
ATOM 654 O O . ALA A 1 86 ? -10.693 -3.926 24.436 1.00 97.50 86 ALA A O 1
ATOM 655 N N . TYR A 1 87 ? -8.817 -3.614 25.631 1.00 98.38 87 TYR A N 1
ATOM 656 C CA . TYR A 1 87 ? -7.993 -4.495 24.787 1.00 98.38 87 TYR A CA 1
ATOM 657 C C . TYR A 1 87 ? -8.570 -5.911 24.696 1.00 98.38 87 TYR A C 1
ATOM 659 O O . TYR A 1 87 ? -8.710 -6.447 23.599 1.00 98.38 87 TYR A O 1
ATOM 667 N N . ALA A 1 88 ? -8.967 -6.503 25.829 1.00 97.81 88 ALA A N 1
ATOM 668 C CA . ALA A 1 88 ? -9.576 -7.832 25.839 1.00 97.81 88 ALA A CA 1
ATOM 669 C C . ALA A 1 88 ? -10.872 -7.881 25.007 1.00 97.81 88 ALA A C 1
ATOM 671 O O . ALA A 1 88 ? -11.101 -8.839 24.270 1.00 97.81 88 ALA A O 1
ATOM 672 N N . SER A 1 89 ? -11.699 -6.834 25.091 1.00 97.81 89 SER A N 1
ATOM 673 C CA . SER A 1 89 ? -12.920 -6.693 24.291 1.00 97.81 89 SER A CA 1
ATOM 674 C C . SER A 1 89 ? -12.625 -6.529 22.793 1.00 97.81 89 SER A C 1
ATOM 676 O O . SER A 1 89 ? -13.286 -7.156 21.960 1.00 97.81 89 SER A O 1
ATOM 678 N N . THR A 1 90 ? -11.600 -5.749 22.436 1.00 98.56 90 THR A N 1
ATOM 679 C CA . THR A 1 90 ? -11.127 -5.584 21.053 1.00 98.56 90 THR A CA 1
ATOM 680 C C . THR A 1 90 ? -10.681 -6.921 20.467 1.00 98.56 90 THR A C 1
ATOM 682 O O . THR A 1 90 ? -11.169 -7.302 19.404 1.00 98.56 90 THR A O 1
ATOM 685 N N . ILE A 1 91 ? -9.833 -7.676 21.175 1.00 98.44 91 ILE A N 1
ATOM 686 C CA . ILE A 1 91 ? -9.372 -9.001 20.727 1.00 98.44 91 ILE A CA 1
ATOM 687 C C . ILE A 1 91 ? -10.537 -9.980 20.585 1.00 98.44 91 ILE A C 1
ATOM 689 O O . ILE A 1 91 ? -10.654 -10.636 19.553 1.00 98.44 91 ILE A O 1
ATOM 693 N N . ALA A 1 92 ? -11.446 -10.036 21.562 1.00 98.31 92 ALA A N 1
ATOM 694 C CA . ALA A 1 92 ? -12.627 -10.892 21.468 1.00 98.31 92 ALA A CA 1
ATOM 695 C C . ALA A 1 92 ? -13.488 -10.551 20.238 1.00 98.31 92 ALA A C 1
ATOM 697 O O . ALA A 1 92 ? -13.967 -11.450 19.547 1.00 98.31 92 ALA A O 1
ATOM 698 N N . THR A 1 93 ? -13.642 -9.260 19.933 1.00 98.62 93 THR A N 1
ATOM 699 C CA . THR A 1 93 ? -14.378 -8.790 18.752 1.00 98.62 93 THR A CA 1
ATOM 700 C C . THR A 1 93 ? -13.668 -9.189 17.456 1.00 98.62 93 THR A C 1
ATOM 702 O O . THR A 1 93 ? -14.312 -9.731 16.559 1.00 98.62 93 THR A O 1
ATOM 705 N N . LEU A 1 94 ? -12.350 -8.986 17.362 1.00 98.62 94 LEU A N 1
ATOM 706 C CA . LEU A 1 94 ? -11.535 -9.398 16.212 1.00 98.62 94 LEU A CA 1
ATOM 707 C C . LEU A 1 94 ? -11.643 -10.905 15.965 1.00 98.62 94 LEU A C 1
ATOM 709 O O . LEU A 1 94 ? -11.990 -11.327 14.861 1.00 98.62 94 LEU A O 1
ATOM 713 N N . ASP A 1 95 ? -11.415 -11.710 17.004 1.00 98.00 95 ASP A N 1
ATOM 714 C CA . ASP A 1 95 ? -11.473 -13.167 16.926 1.00 98.00 95 ASP A CA 1
ATOM 715 C C . ASP A 1 95 ? -12.877 -13.673 16.598 1.00 98.00 95 ASP A C 1
ATOM 717 O O . ASP A 1 95 ? -13.001 -14.738 16.000 1.00 98.00 95 ASP A O 1
ATOM 721 N N . GLN A 1 96 ? -13.940 -12.972 16.990 1.00 98.12 96 GLN A N 1
ATOM 722 C CA . GLN A 1 96 ? -15.309 -13.366 16.663 1.00 98.12 96 GLN A CA 1
ATOM 723 C C . GLN A 1 96 ? -15.686 -12.997 15.223 1.00 98.12 96 GLN A C 1
ATOM 725 O O . GLN A 1 96 ? -16.341 -13.788 14.545 1.00 98.12 96 GLN A O 1
ATOM 730 N N . VAL A 1 97 ? -15.308 -11.800 14.773 1.00 98.31 97 VAL A N 1
ATOM 731 C CA . VAL A 1 97 ? -15.824 -11.196 13.538 1.00 98.31 97 VAL A CA 1
ATOM 732 C C . VAL A 1 97 ? -14.955 -11.509 12.325 1.00 98.31 97 VAL A C 1
ATOM 734 O O . VAL A 1 97 ? -15.495 -11.805 11.261 1.00 98.31 97 VAL A O 1
ATOM 737 N N . LEU A 1 98 ? -13.624 -11.468 12.451 1.00 98.38 98 LEU A N 1
ATOM 738 C CA . LEU A 1 98 ? -12.698 -11.693 11.334 1.00 98.38 98 LEU A CA 1
ATOM 739 C C . LEU A 1 98 ? -12.506 -13.190 11.070 1.00 98.38 98 LEU A C 1
ATOM 741 O O . LEU A 1 98 ? -11.413 -13.751 11.207 1.00 98.38 98 LEU A O 1
ATOM 745 N N . ARG A 1 99 ? -13.602 -13.842 10.684 1.00 98.12 99 ARG A N 1
ATOM 746 C CA . ARG A 1 99 ? -13.663 -15.257 10.330 1.00 98.12 99 ARG A CA 1
ATOM 747 C C . ARG A 1 99 ? -14.310 -15.473 8.975 1.00 98.12 99 ARG A C 1
ATOM 749 O O . ARG A 1 99 ? -15.137 -14.685 8.517 1.00 98.12 99 ARG A O 1
ATOM 756 N N . ARG A 1 100 ? -13.953 -16.596 8.367 1.00 97.19 100 ARG A N 1
ATOM 757 C CA . ARG A 1 100 ? -14.661 -17.163 7.222 1.00 97.19 100 ARG A CA 1
ATOM 758 C C . ARG A 1 100 ? -15.939 -17.878 7.665 1.00 97.19 100 ARG A C 1
ATOM 760 O O . ARG A 1 100 ? -16.066 -18.221 8.844 1.00 97.19 100 ARG A O 1
ATOM 767 N N . PRO A 1 101 ? -16.858 -18.187 6.731 1.00 95.75 101 PRO A N 1
ATOM 768 C CA . PRO A 1 101 ? -18.051 -18.980 7.027 1.00 95.75 101 PRO A CA 1
ATOM 769 C C . PRO A 1 101 ? -17.757 -20.361 7.636 1.00 95.75 101 PRO A C 1
ATOM 771 O O . PRO A 1 101 ? -18.579 -20.883 8.382 1.00 95.75 101 PRO A O 1
ATOM 774 N N . ASP A 1 102 ? -16.586 -20.943 7.353 1.00 95.50 102 ASP A N 1
ATOM 775 C CA . ASP A 1 102 ? -16.129 -22.216 7.932 1.00 95.50 102 ASP A CA 1
ATOM 776 C C . ASP A 1 102 ? -15.525 -22.080 9.344 1.00 95.50 102 ASP A C 1
ATOM 778 O O . ASP A 1 102 ? -15.121 -23.070 9.955 1.00 95.50 102 ASP A O 1
ATOM 782 N N . GLY A 1 103 ? -15.465 -20.856 9.875 1.00 96.50 103 GLY A N 1
ATOM 783 C CA . GLY A 1 103 ? -14.916 -20.537 11.186 1.00 96.50 103 GLY A CA 1
ATOM 784 C C . GLY A 1 103 ? -13.402 -20.324 11.220 1.00 96.50 103 GLY A C 1
ATOM 785 O O . GLY A 1 103 ? -12.885 -19.967 12.282 1.00 96.50 103 GLY A O 1
ATOM 786 N N . SER A 1 104 ? -12.672 -20.492 10.113 1.00 97.06 104 SER A N 1
ATOM 787 C CA . SER A 1 104 ? -11.238 -20.178 10.061 1.00 97.06 104 SER A CA 1
ATOM 788 C C . SER A 1 104 ? -10.990 -18.671 10.199 1.00 97.06 104 SER A C 1
ATOM 790 O O . SER A 1 104 ? -11.826 -17.852 9.819 1.00 97.06 104 SER A O 1
ATOM 792 N N . SER A 1 105 ? -9.852 -18.286 10.785 1.00 97.88 105 SER A N 1
ATOM 793 C CA . SER A 1 105 ? -9.511 -16.871 10.979 1.00 97.88 105 SER A CA 1
ATOM 794 C C . SER A 1 105 ? -9.070 -16.220 9.666 1.00 97.88 105 SER A C 1
ATOM 796 O O . SER A 1 105 ? -8.387 -16.846 8.856 1.00 97.88 105 SER A O 1
ATOM 798 N N . LEU A 1 106 ? -9.430 -14.950 9.483 1.00 98.50 106 LEU A N 1
ATOM 799 C CA . LEU A 1 106 ? -8.909 -14.091 8.417 1.00 98.50 106 LEU A CA 1
ATOM 800 C C . LEU A 1 106 ? -7.606 -13.376 8.822 1.00 98.50 106 LEU A C 1
ATOM 802 O O . LEU A 1 106 ? -7.000 -12.719 7.981 1.00 98.50 106 LEU A O 1
ATOM 806 N N . ILE A 1 107 ? -7.177 -13.468 10.084 1.00 98.56 107 ILE A N 1
ATOM 807 C CA . ILE A 1 107 ? -6.098 -12.646 10.645 1.00 98.56 107 ILE A CA 1
ATOM 808 C C . ILE A 1 107 ? -4.731 -13.274 10.361 1.00 98.56 107 ILE A C 1
ATOM 810 O O . ILE A 1 107 ? -4.470 -14.425 10.715 1.00 98.56 107 ILE A O 1
ATOM 814 N N . TYR A 1 108 ? -3.830 -12.483 9.787 1.00 98.44 108 TYR A N 1
ATOM 815 C CA . TYR A 1 108 ? -2.410 -12.795 9.706 1.00 98.44 108 TYR A 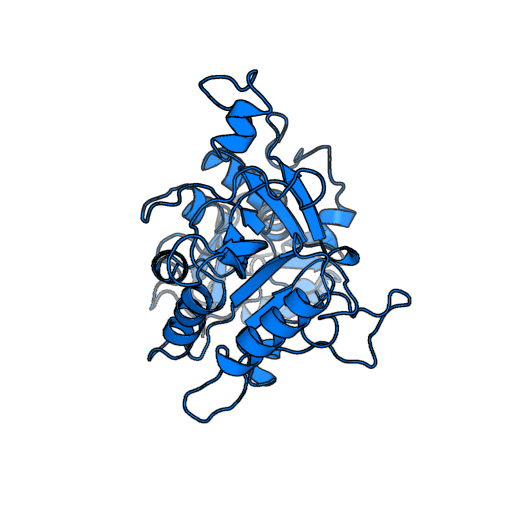CA 1
ATOM 816 C C . TYR A 1 108 ? -1.750 -12.425 11.035 1.00 98.44 108 TYR A C 1
ATOM 818 O O . TYR A 1 108 ? -1.626 -11.244 11.354 1.00 98.44 108 TYR A O 1
ATOM 826 N N . LYS A 1 109 ? -1.382 -13.427 11.843 1.00 97.19 109 LYS A N 1
ATOM 827 C CA . LYS A 1 109 ? -0.934 -13.201 13.226 1.00 97.19 109 LYS A CA 1
ATOM 828 C C . LYS A 1 109 ? 0.582 -12.967 13.342 1.00 97.19 109 LYS A C 1
ATOM 830 O O . LYS A 1 109 ? 1.358 -13.627 12.644 1.00 97.19 109 LYS A O 1
ATOM 835 N N . PRO A 1 110 ? 1.021 -12.111 14.284 1.00 97.75 110 PRO A N 1
ATOM 836 C CA . PRO A 1 110 ? 2.405 -12.028 14.737 1.00 97.75 110 PRO A CA 1
ATOM 837 C C . PRO A 1 110 ? 3.034 -13.381 15.078 1.00 97.75 110 PRO A C 1
ATOM 839 O O . PRO A 1 110 ? 2.465 -14.179 15.822 1.00 97.75 110 PRO A O 1
ATOM 842 N N . ASN A 1 111 ? 4.263 -13.620 14.610 1.00 95.69 111 ASN A N 1
ATOM 843 C CA . ASN A 1 111 ? 5.050 -14.765 15.062 1.00 95.69 111 ASN A CA 1
ATOM 844 C C . ASN A 1 111 ? 5.673 -14.455 16.439 1.00 95.69 111 ASN A C 1
ATOM 846 O O . ASN A 1 111 ? 6.494 -13.535 16.536 1.00 95.69 111 ASN A O 1
ATOM 850 N N . PRO A 1 112 ? 5.368 -15.228 17.500 1.00 93.44 112 PRO A N 1
ATOM 851 C CA . PRO A 1 112 ? 5.937 -15.000 18.828 1.00 93.44 112 PRO A CA 1
ATOM 852 C C . PRO A 1 112 ? 7.466 -15.103 18.879 1.00 93.44 112 PRO A C 1
ATOM 854 O O . PRO A 1 112 ? 8.086 -14.473 19.733 1.00 93.44 112 PRO A O 1
ATOM 857 N N . ALA A 1 113 ? 8.084 -15.861 17.966 1.00 95.69 113 ALA A N 1
ATOM 858 C CA . ALA A 1 113 ? 9.539 -15.988 17.875 1.00 95.69 113 ALA A CA 1
ATOM 859 C C . ALA A 1 113 ? 10.232 -14.712 17.363 1.00 95.69 113 ALA A C 1
ATOM 861 O O . ALA A 1 113 ? 11.451 -14.601 17.460 1.00 95.69 113 ALA A O 1
ATOM 862 N N . GLN A 1 114 ? 9.469 -13.759 16.818 1.00 95.06 114 GLN A N 1
ATOM 863 C CA . GLN A 1 114 ? 9.965 -12.495 16.266 1.00 95.06 114 GLN A CA 1
ATOM 864 C C . GLN A 1 114 ? 9.668 -11.293 17.177 1.00 95.06 114 GLN A C 1
ATOM 866 O O . GLN A 1 114 ? 9.820 -10.149 16.752 1.00 95.06 114 GLN A O 1
ATOM 871 N N . LYS A 1 115 ? 9.241 -11.529 18.425 1.00 95.75 115 LYS A N 1
ATOM 872 C CA . LYS A 1 115 ? 8.995 -10.449 19.384 1.00 95.75 115 LYS A CA 1
ATOM 873 C C . LYS A 1 115 ? 10.279 -9.674 19.674 1.00 95.75 115 LYS A C 1
ATOM 875 O O . LYS A 1 115 ? 11.302 -10.253 20.040 1.00 95.75 115 LYS A O 1
ATOM 880 N N . ALA A 1 116 ? 10.197 -8.356 19.547 1.00 95.19 116 ALA A N 1
ATOM 881 C CA . ALA A 1 116 ? 11.236 -7.432 19.960 1.00 95.19 116 ALA A CA 1
ATOM 882 C C . ALA A 1 116 ? 11.257 -7.272 21.492 1.00 95.19 116 ALA A C 1
ATOM 884 O O . ALA A 1 116 ? 10.401 -7.783 22.219 1.00 95.19 116 ALA A O 1
ATOM 885 N N . ALA A 1 117 ? 12.245 -6.529 21.997 1.00 93.94 117 ALA A N 1
ATOM 886 C CA . ALA A 1 117 ? 12.432 -6.307 23.432 1.00 93.94 117 ALA A CA 1
ATOM 887 C C . ALA A 1 117 ? 11.244 -5.596 24.113 1.00 93.94 117 ALA A C 1
ATOM 889 O O . ALA A 1 117 ? 11.041 -5.771 25.311 1.00 93.94 117 ALA A O 1
ATOM 890 N N . ASN A 1 118 ? 10.444 -4.832 23.359 1.00 93.50 118 ASN A N 1
ATOM 891 C CA . ASN A 1 118 ? 9.221 -4.187 23.850 1.00 93.50 118 ASN A CA 1
ATOM 892 C C . ASN A 1 118 ? 8.031 -5.160 24.007 1.00 93.50 118 ASN A C 1
ATOM 894 O O . ASN A 1 118 ? 6.968 -4.753 24.466 1.00 93.50 118 ASN A O 1
ATOM 898 N N . GLY A 1 119 ? 8.196 -6.442 23.656 1.00 95.62 119 GLY A N 1
ATOM 899 C CA . GLY A 1 119 ? 7.170 -7.479 23.797 1.00 95.62 119 GLY A CA 1
ATOM 900 C C . GLY A 1 119 ? 6.193 -7.590 22.623 1.00 95.62 119 GLY A C 1
ATOM 901 O O . GLY A 1 119 ? 5.298 -8.442 22.671 1.00 95.62 119 GLY A O 1
ATOM 902 N N . CYS A 1 120 ? 6.378 -6.785 21.574 1.00 97.31 120 CYS A N 1
ATOM 903 C CA . CYS A 1 120 ? 5.584 -6.798 20.349 1.00 97.31 120 CYS A CA 1
ATOM 904 C C . CYS A 1 120 ? 6.410 -7.291 19.156 1.00 97.31 120 CYS A C 1
ATOM 906 O O . CYS A 1 120 ? 7.640 -7.245 19.171 1.00 97.31 120 CYS A O 1
ATOM 908 N N . THR A 1 121 ? 5.739 -7.780 18.117 1.00 97.88 121 THR A N 1
ATOM 909 C CA . THR A 1 121 ? 6.389 -8.145 16.852 1.00 97.88 121 THR A CA 1
ATOM 910 C C . THR A 1 121 ? 6.216 -6.992 15.863 1.00 97.88 121 THR A C 1
ATOM 912 O O . THR A 1 121 ? 5.071 -6.594 15.634 1.00 97.88 121 THR A O 1
ATOM 915 N N . PRO A 1 122 ? 7.301 -6.459 15.272 1.00 96.75 122 PRO A N 1
ATOM 916 C CA . PRO A 1 122 ? 7.198 -5.422 14.252 1.00 96.75 122 PRO A CA 1
ATOM 917 C C . PRO A 1 122 ? 6.427 -5.900 13.016 1.00 96.75 122 PRO A C 1
ATOM 919 O O . PRO A 1 122 ? 6.531 -7.074 12.650 1.00 96.75 122 PRO A O 1
ATOM 922 N N . LEU A 1 123 ? 5.701 -5.000 12.348 1.00 96.69 123 LEU A N 1
ATOM 923 C CA . LEU A 1 123 ? 5.093 -5.268 11.039 1.00 96.69 123 LEU A CA 1
ATOM 924 C C . LEU A 1 123 ? 6.173 -5.732 10.037 1.00 96.69 123 LEU A C 1
ATOM 926 O O . LEU A 1 123 ? 7.130 -4.991 9.794 1.00 96.69 123 LEU A O 1
ATOM 930 N N . PRO A 1 124 ? 6.053 -6.934 9.440 1.00 94.50 124 PRO A N 1
ATOM 931 C CA . PRO A 1 124 ? 7.063 -7.428 8.513 1.00 94.50 124 PRO A CA 1
ATOM 932 C C . PRO A 1 124 ? 6.902 -6.806 7.117 1.00 94.50 124 PRO A C 1
ATOM 934 O O . PRO A 1 124 ? 5.997 -7.162 6.365 1.00 94.50 124 PRO A O 1
ATOM 937 N N . LEU A 1 125 ? 7.815 -5.904 6.749 1.00 91.88 125 LEU A N 1
ATOM 938 C CA . LEU A 1 125 ? 7.832 -5.241 5.433 1.00 91.88 125 LEU A CA 1
ATOM 939 C C . LEU A 1 125 ? 8.389 -6.120 4.298 1.00 91.88 125 LEU A C 1
ATOM 941 O O . LEU A 1 125 ? 8.324 -5.747 3.130 1.00 91.88 125 LEU A O 1
ATOM 945 N N . ASP A 1 126 ? 8.938 -7.290 4.626 1.00 91.25 126 ASP A N 1
ATOM 946 C CA . ASP A 1 126 ? 9.451 -8.274 3.667 1.00 91.25 126 ASP A CA 1
ATOM 947 C C . ASP A 1 126 ? 8.378 -9.265 3.184 1.00 91.25 126 ASP A C 1
ATOM 949 O O . ASP A 1 126 ? 8.695 -10.197 2.444 1.00 91.25 126 ASP A O 1
ATOM 953 N N . LYS A 1 127 ? 7.123 -9.101 3.619 1.00 94.00 127 LYS A N 1
ATOM 954 C CA . LYS A 1 127 ? 6.002 -9.975 3.257 1.00 94.00 127 LYS A CA 1
ATOM 955 C C . LYS A 1 127 ? 5.112 -9.334 2.208 1.00 94.00 127 LYS A C 1
ATOM 957 O O . LYS A 1 127 ? 4.737 -8.168 2.299 1.00 94.00 127 LYS A O 1
ATOM 962 N N . SER A 1 128 ? 4.749 -10.133 1.216 1.00 94.06 128 SER A N 1
ATOM 963 C CA . SER A 1 128 ? 3.794 -9.768 0.178 1.00 94.06 128 SER A CA 1
ATOM 964 C C . SER A 1 128 ? 2.355 -10.082 0.600 1.00 94.06 128 SER A C 1
ATOM 966 O O . SER A 1 128 ? 2.100 -10.854 1.526 1.00 94.06 128 SER A O 1
ATOM 968 N N . ARG A 1 129 ? 1.382 -9.530 -0.135 1.00 95.38 129 ARG A N 1
ATOM 969 C CA . ARG A 1 129 ? -0.029 -9.937 -0.007 1.00 95.38 129 ARG A CA 1
ATOM 970 C C . ARG A 1 129 ? -0.209 -11.428 -0.326 1.00 95.38 129 ARG A C 1
ATOM 972 O O . ARG A 1 129 ? -1.058 -12.080 0.271 1.00 95.38 129 ARG A O 1
ATOM 979 N N . ASP A 1 130 ? 0.615 -11.977 -1.213 1.00 95.88 130 ASP A N 1
ATOM 980 C CA . ASP A 1 130 ? 0.610 -13.395 -1.573 1.00 95.88 130 ASP A CA 1
ATOM 981 C C . ASP A 1 130 ? 1.040 -14.267 -0.390 1.00 95.88 130 ASP A C 1
ATOM 983 O O . ASP A 1 130 ? 0.395 -15.278 -0.128 1.00 95.88 130 ASP A O 1
ATOM 987 N N . ASP A 1 131 ? 2.047 -13.842 0.379 1.00 97.38 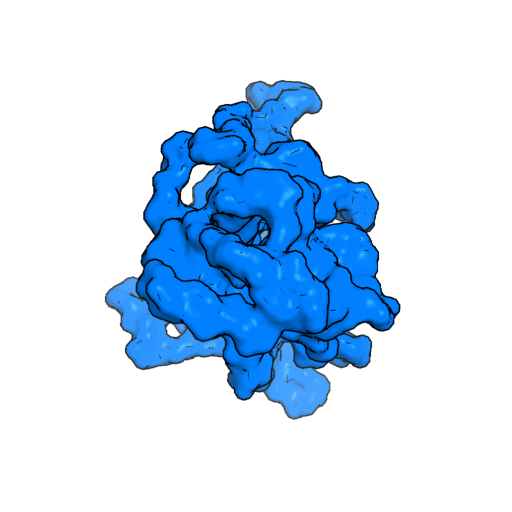131 ASP A N 1
ATOM 988 C CA . ASP A 1 131 ? 2.468 -14.534 1.606 1.00 97.38 131 ASP A CA 1
ATOM 989 C C . ASP A 1 131 ? 1.347 -14.546 2.655 1.00 97.38 131 ASP A C 1
ATOM 991 O O . ASP A 1 131 ? 1.092 -15.571 3.292 1.00 97.38 131 ASP A O 1
ATOM 995 N N . VAL A 1 132 ? 0.632 -13.424 2.800 1.00 98.06 132 VAL A N 1
ATOM 996 C CA . VAL A 1 132 ? -0.534 -13.316 3.693 1.00 98.06 132 VAL A CA 1
ATOM 997 C C . VAL A 1 132 ? -1.627 -14.305 3.276 1.00 98.06 132 VAL A C 1
ATOM 999 O O . VAL A 1 132 ? -2.136 -15.055 4.115 1.00 98.06 132 VAL A O 1
ATOM 1002 N N . ARG A 1 133 ? -1.945 -14.379 1.978 1.00 97.25 133 ARG A N 1
ATOM 1003 C CA . ARG A 1 133 ? -2.930 -15.340 1.453 1.00 97.25 133 ARG A CA 1
ATOM 1004 C C . ARG A 1 133 ? -2.470 -16.785 1.574 1.00 97.25 133 ARG A C 1
ATOM 1006 O O . ARG A 1 133 ? -3.274 -17.646 1.921 1.00 97.25 133 ARG A O 1
ATOM 1013 N N . ALA A 1 134 ? -1.190 -17.058 1.335 1.00 97.06 134 ALA A N 1
ATOM 1014 C CA . ALA A 1 134 ? -0.602 -18.387 1.484 1.00 97.06 134 ALA A CA 1
ATOM 1015 C C . ALA A 1 134 ? -0.665 -18.885 2.937 1.00 97.06 134 ALA A C 1
ATOM 1017 O O . ALA A 1 134 ? -0.810 -20.084 3.172 1.00 97.06 134 ALA A O 1
ATOM 1018 N N . ALA A 1 135 ? -0.640 -17.972 3.913 1.00 96.62 135 ALA A N 1
ATOM 1019 C CA . ALA A 1 135 ? -0.898 -18.276 5.320 1.00 96.62 135 ALA A CA 1
ATOM 1020 C C . ALA A 1 135 ? -2.390 -18.509 5.644 1.00 96.62 135 ALA A C 1
ATOM 1022 O O . ALA A 1 135 ? -2.740 -18.740 6.802 1.00 96.62 135 ALA A O 1
ATOM 1023 N N . GLY A 1 136 ? -3.280 -18.448 4.649 1.00 96.31 136 GLY A N 1
ATOM 1024 C CA . GLY A 1 136 ? -4.724 -18.566 4.833 1.00 96.31 136 GLY A CA 1
ATOM 1025 C C . GLY A 1 136 ? -5.355 -17.322 5.458 1.00 96.31 136 GLY A C 1
ATOM 1026 O O . GLY A 1 136 ? -6.450 -17.410 6.014 1.00 96.31 136 GLY A O 1
ATOM 1027 N N . ALA A 1 137 ? -4.703 -16.162 5.379 1.00 98.12 137 ALA A N 1
ATOM 1028 C CA . ALA A 1 137 ? -5.176 -14.907 5.951 1.00 98.12 137 ALA A CA 1
ATOM 1029 C C . ALA A 1 137 ? -5.528 -13.874 4.868 1.00 98.12 137 ALA A C 1
ATOM 1031 O O . ALA A 1 137 ? -5.165 -14.014 3.703 1.00 98.12 137 ALA A O 1
ATOM 1032 N N . GLN A 1 138 ? -6.268 -12.840 5.265 1.00 98.25 138 GLN A N 1
ATOM 1033 C CA . GLN A 1 138 ? -6.648 -11.697 4.426 1.00 98.25 138 GLN A CA 1
ATOM 1034 C C . GLN A 1 138 ? -6.582 -10.357 5.175 1.00 98.25 138 GLN A C 1
ATOM 1036 O O . GLN A 1 138 ? -6.705 -9.311 4.550 1.00 98.25 138 GLN A O 1
ATOM 1041 N N . VAL A 1 139 ? -6.382 -10.354 6.495 1.00 98.62 139 VAL A N 1
ATOM 1042 C CA . VAL A 1 139 ? -6.317 -9.131 7.303 1.00 98.62 139 VAL A CA 1
ATOM 1043 C C . VAL A 1 139 ? -4.991 -9.067 8.041 1.00 98.62 139 VAL A C 1
ATOM 1045 O O . VAL A 1 139 ? -4.660 -9.978 8.798 1.00 98.62 139 VAL A O 1
ATOM 1048 N N . VAL A 1 140 ? -4.253 -7.978 7.847 1.00 98.62 140 VAL A N 1
ATOM 1049 C CA . VAL A 1 140 ? -3.061 -7.641 8.634 1.00 98.62 140 VAL A CA 1
ATOM 1050 C C . VAL A 1 140 ? -3.450 -6.535 9.607 1.00 98.62 140 VAL A C 1
ATOM 1052 O O . VAL A 1 140 ? -3.876 -5.467 9.179 1.00 98.62 140 VAL A O 1
ATOM 1055 N N . LEU A 1 141 ? -3.338 -6.799 10.908 1.00 98.69 141 LEU A N 1
ATOM 1056 C CA . LEU A 1 141 ? -3.672 -5.837 11.960 1.00 98.69 141 LEU A CA 1
ATOM 1057 C C . LEU A 1 141 ? -2.419 -5.077 12.390 1.00 98.69 141 LEU A C 1
ATOM 1059 O O . LEU A 1 141 ? -1.409 -5.705 12.721 1.00 98.69 141 LEU A O 1
ATOM 1063 N N . VAL A 1 142 ? -2.494 -3.751 12.431 1.00 98.25 142 VAL A N 1
ATOM 1064 C CA . VAL A 1 142 ? -1.396 -2.885 12.881 1.00 98.25 142 VAL A CA 1
ATOM 1065 C C . VAL A 1 142 ? -1.869 -1.878 13.915 1.00 98.25 142 VAL A C 1
ATOM 1067 O O . VAL A 1 142 ? -3.032 -1.486 13.911 1.00 98.25 142 VAL A O 1
ATOM 1070 N N . GLY A 1 143 ? -0.971 -1.470 14.803 1.00 96.75 143 GLY A N 1
ATOM 1071 C CA . GLY A 1 143 ? -1.237 -0.458 15.816 1.00 96.75 143 GLY A CA 1
ATOM 1072 C C . GLY A 1 143 ? -0.004 -0.169 16.664 1.00 96.75 143 GLY A C 1
ATOM 1073 O O . GLY A 1 143 ? 1.076 -0.730 16.444 1.00 96.75 143 GLY A O 1
ATOM 1074 N N . SER A 1 144 ? -0.172 0.690 17.666 1.00 94.38 144 SER A N 1
ATOM 1075 C CA . SER A 1 144 ? 0.857 0.924 18.679 1.00 94.38 144 SER A CA 1
ATOM 1076 C C . SER A 1 144 ? 1.117 -0.340 19.506 1.00 94.38 144 SER A C 1
ATOM 1078 O O . SER A 1 144 ? 0.206 -1.110 19.826 1.00 94.38 144 SER A O 1
ATOM 1080 N N . CYS A 1 145 ? 2.375 -0.568 19.890 1.00 95.88 145 CYS A N 1
ATOM 1081 C CA . CYS A 1 145 ? 2.721 -1.697 20.750 1.00 95.88 145 CYS A CA 1
ATOM 1082 C C . CYS A 1 145 ? 2.018 -1.604 22.114 1.00 95.88 145 CYS A C 1
ATOM 1084 O O . CYS A 1 145 ? 2.329 -0.731 22.924 1.00 95.88 145 CYS A O 1
ATOM 1086 N N . ALA A 1 146 ? 1.133 -2.564 22.400 1.00 95.81 146 ALA A N 1
ATOM 1087 C CA . ALA A 1 146 ? 0.505 -2.721 23.707 1.00 95.81 146 ALA A CA 1
ATOM 1088 C C . ALA A 1 146 ? 0.451 -4.207 24.110 1.00 95.81 146 ALA A C 1
ATOM 1090 O O . ALA A 1 146 ? 0.039 -5.052 23.309 1.00 95.81 146 ALA A O 1
ATOM 1091 N N . PRO A 1 147 ? 0.800 -4.572 25.360 1.00 94.38 147 PRO A N 1
ATOM 1092 C CA . PRO A 1 147 ? 0.747 -5.966 25.809 1.00 94.38 147 PRO A CA 1
ATOM 1093 C C . PRO A 1 147 ? -0.641 -6.610 25.693 1.00 94.38 147 PRO A C 1
ATOM 1095 O O . PRO A 1 147 ? -0.736 -7.826 25.555 1.00 94.38 147 PRO A O 1
ATOM 1098 N N . GLY A 1 148 ? -1.709 -5.804 25.752 1.00 95.31 148 GLY A N 1
ATOM 1099 C CA . GLY A 1 148 ? -3.095 -6.274 25.721 1.00 95.31 148 GLY A CA 1
ATOM 1100 C C . GLY A 1 148 ? -3.544 -6.878 24.387 1.00 95.31 148 GLY A C 1
ATOM 1101 O O . GLY A 1 148 ? -4.516 -7.626 24.383 1.00 95.31 148 GLY A O 1
ATOM 1102 N N . TRP A 1 149 ? -2.842 -6.592 23.284 1.00 96.88 149 TRP A N 1
ATOM 1103 C CA . TRP A 1 149 ? -3.198 -7.081 21.943 1.00 96.88 149 TRP A CA 1
ATOM 1104 C C . TRP A 1 149 ? -2.013 -7.566 21.094 1.00 96.88 149 TRP A C 1
ATOM 1106 O O . TRP A 1 149 ? -2.191 -7.955 19.942 1.00 96.88 149 TRP A O 1
ATOM 1116 N N . SER A 1 150 ? -0.792 -7.589 21.642 1.00 96.50 150 SER A N 1
ATOM 1117 C CA . SER A 1 150 ? 0.439 -7.863 20.875 1.00 96.50 150 SER A CA 1
ATOM 1118 C C . SER A 1 150 ? 0.574 -9.295 20.343 1.00 96.50 150 SER A C 1
ATOM 1120 O O . SER A 1 150 ? 1.538 -9.611 19.645 1.00 96.50 150 SER A O 1
ATOM 1122 N N . ALA A 1 151 ? -0.353 -10.187 20.696 1.00 96.12 151 ALA A N 1
ATOM 1123 C CA . ALA A 1 151 ? -0.453 -11.519 20.106 1.00 96.12 151 ALA A CA 1
ATOM 1124 C C . ALA A 1 151 ? -1.136 -11.508 18.726 1.00 96.12 151 ALA A C 1
ATOM 1126 O O . ALA A 1 151 ? -0.942 -12.447 17.956 1.00 96.12 151 ALA A O 1
ATOM 1127 N N . ASP A 1 152 ? -1.901 -10.458 18.420 1.00 96.94 152 ASP A N 1
ATOM 1128 C CA . ASP A 1 152 ? -2.761 -10.364 17.236 1.00 96.94 152 ASP A CA 1
ATOM 1129 C C . ASP A 1 152 ? -2.445 -9.137 16.374 1.00 96.94 152 ASP A C 1
ATOM 1131 O O . ASP A 1 152 ? -2.617 -9.190 15.159 1.00 96.94 152 ASP A O 1
ATOM 1135 N N . VAL A 1 153 ? -1.950 -8.057 16.986 1.00 98.19 153 VAL A N 1
ATOM 1136 C CA . VAL A 1 153 ? -1.659 -6.775 16.331 1.00 98.19 153 VAL A CA 1
ATOM 1137 C C . VAL A 1 153 ? -0.147 -6.576 16.213 1.00 98.19 153 VAL A C 1
ATOM 1139 O O . VAL A 1 153 ? 0.580 -6.679 17.206 1.00 98.19 153 VAL A O 1
ATOM 1142 N N . PHE A 1 154 ? 0.333 -6.300 14.998 1.00 98.50 154 PHE A N 1
ATOM 1143 C CA . PHE A 1 154 ? 1.732 -5.948 14.758 1.00 98.50 154 PHE A CA 1
ATOM 1144 C C . PHE A 1 154 ? 2.031 -4.530 15.248 1.00 98.50 154 PHE A C 1
ATOM 1146 O O . PHE A 1 154 ? 1.246 -3.608 15.028 1.00 98.50 154 PHE A O 1
ATOM 1153 N N . ASP A 1 155 ? 3.207 -4.350 15.849 1.00 97.12 155 ASP A N 1
ATOM 1154 C CA . ASP A 1 155 ? 3.744 -3.024 16.152 1.00 97.12 155 ASP A CA 1
ATOM 1155 C C . ASP A 1 155 ? 4.235 -2.381 14.857 1.00 97.12 155 ASP A C 1
ATOM 1157 O O . ASP A 1 155 ? 5.213 -2.836 14.253 1.00 97.12 155 ASP A O 1
ATOM 1161 N N . TRP A 1 156 ? 3.556 -1.336 14.403 1.00 94.00 156 TRP A N 1
ATOM 1162 C CA . TRP A 1 156 ? 3.958 -0.660 13.173 1.00 94.00 156 TRP A CA 1
ATOM 1163 C C . TRP A 1 156 ? 4.974 0.459 13.396 1.00 94.00 156 TRP A C 1
ATOM 1165 O O . TRP A 1 156 ? 5.559 0.927 12.423 1.00 94.00 156 TRP A O 1
ATOM 1175 N N . ASN A 1 157 ? 5.255 0.868 14.639 1.00 90.94 157 ASN A N 1
ATOM 1176 C CA . ASN A 1 157 ? 6.090 2.041 14.932 1.00 90.94 157 ASN A CA 1
ATOM 1177 C C . ASN A 1 157 ? 7.512 1.948 14.348 1.00 90.94 157 ASN A C 1
ATOM 1179 O O . ASN A 1 157 ? 8.001 2.945 13.826 1.00 90.94 157 ASN A O 1
ATOM 1183 N N . PRO A 1 158 ? 8.194 0.784 14.354 1.00 91.50 158 PRO A N 1
ATOM 1184 C CA . PRO A 1 158 ? 9.494 0.657 13.690 1.00 91.50 158 PRO A CA 1
ATOM 1185 C C . PRO A 1 158 ? 9.396 0.656 12.156 1.00 91.50 158 PRO A C 1
ATOM 1187 O O . PRO A 1 158 ? 10.375 0.943 11.468 1.00 91.50 158 PRO A O 1
ATOM 1190 N N . ALA A 1 159 ? 8.234 0.288 11.619 1.00 92.00 159 ALA A N 1
ATOM 1191 C CA . ALA A 1 159 ? 8.013 -0.003 10.208 1.00 92.00 159 ALA A CA 1
ATOM 1192 C C . ALA A 1 159 ? 7.386 1.163 9.431 1.00 92.00 159 ALA A C 1
ATOM 1194 O O . ALA A 1 159 ? 7.321 1.094 8.205 1.00 92.00 159 ALA A O 1
ATOM 1195 N N . HIS A 1 160 ? 6.942 2.222 10.110 1.00 93.94 160 HIS A N 1
ATOM 1196 C CA . HIS A 1 160 ? 6.325 3.373 9.468 1.00 93.94 160 HIS A CA 1
ATOM 1197 C C . HIS A 1 160 ? 6.829 4.700 10.040 1.00 93.94 160 HIS A C 1
ATOM 1199 O O . HIS A 1 160 ? 7.363 4.773 11.148 1.00 93.94 160 HIS A O 1
ATOM 1205 N N . VAL A 1 161 ? 6.632 5.749 9.254 1.00 92.75 161 VAL A N 1
ATOM 1206 C CA . VAL A 1 161 ? 6.610 7.136 9.709 1.00 92.75 161 VAL A CA 1
ATOM 1207 C C . VAL A 1 161 ? 5.333 7.779 9.199 1.00 92.75 161 VAL A C 1
ATOM 1209 O O . VAL A 1 161 ? 4.801 7.384 8.156 1.00 92.75 161 VAL A O 1
ATOM 1212 N N . GLU A 1 162 ? 4.870 8.794 9.910 1.00 90.00 162 GLU A N 1
ATOM 1213 C CA . GLU A 1 162 ? 3.707 9.553 9.495 1.00 90.00 162 GLU A CA 1
ATOM 1214 C C . GLU A 1 162 ? 3.843 11.040 9.788 1.00 90.00 162 GLU A C 1
ATOM 1216 O O . GLU A 1 162 ? 4.552 11.459 10.708 1.00 90.00 162 GLU A O 1
ATOM 1221 N N . SER A 1 163 ? 3.152 11.830 8.974 1.00 85.12 163 SER A N 1
ATOM 1222 C CA . SER A 1 163 ? 3.036 13.268 9.146 1.00 85.12 163 SER A CA 1
ATOM 1223 C C . SER A 1 163 ? 1.667 13.731 8.675 1.00 85.12 163 SER A C 1
ATOM 1225 O O . SER A 1 163 ? 1.159 13.270 7.648 1.00 85.12 163 SER A O 1
ATOM 1227 N N . GLY A 1 164 ? 1.129 14.739 9.361 1.00 77.69 164 GLY A N 1
ATOM 1228 C CA . GLY A 1 164 ? 0.149 15.619 8.742 1.00 77.69 164 GLY A CA 1
ATOM 1229 C C . GLY A 1 164 ? 0.736 16.185 7.448 1.00 77.69 164 GLY A C 1
ATOM 1230 O O . GLY A 1 164 ? 1.944 16.439 7.344 1.00 77.69 164 GLY A O 1
ATOM 1231 N N . SER A 1 165 ? -0.093 16.303 6.421 1.00 73.44 165 SER A N 1
ATOM 1232 C CA . SER A 1 165 ? 0.347 16.845 5.141 1.00 73.44 165 SER A CA 1
ATOM 1233 C C . SER A 1 165 ? 0.964 18.244 5.288 1.00 73.44 165 SER A C 1
ATOM 1235 O O . SER A 1 165 ? 0.550 19.038 6.118 1.00 73.44 165 SER A O 1
ATOM 1237 N N . THR A 1 166 ? 1.984 18.559 4.482 1.00 74.31 166 THR A N 1
ATOM 1238 C CA . THR A 1 166 ? 2.723 19.833 4.555 1.00 74.31 166 THR A CA 1
ATOM 1239 C C . THR A 1 166 ? 2.622 20.608 3.250 1.00 74.31 166 THR A C 1
ATOM 1241 O O . THR A 1 166 ? 2.699 20.033 2.162 1.00 74.31 166 THR A O 1
ATOM 1244 N N . SER A 1 167 ? 2.475 21.929 3.333 1.00 75.50 167 SER A N 1
ATOM 1245 C CA . SER A 1 167 ? 2.497 22.817 2.161 1.00 75.50 167 SER A CA 1
ATOM 1246 C C . SER A 1 167 ? 3.867 22.885 1.469 1.00 75.50 167 SER A C 1
ATOM 1248 O O . SER A 1 167 ? 3.960 23.335 0.329 1.00 75.50 167 SER A O 1
ATOM 1250 N N . ALA A 1 168 ? 4.931 22.415 2.128 1.00 77.75 168 ALA A N 1
ATOM 1251 C CA . ALA A 1 168 ? 6.298 22.482 1.620 1.00 77.75 168 ALA A CA 1
ATOM 1252 C C . ALA A 1 168 ? 6.669 21.348 0.646 1.00 77.75 168 ALA A C 1
ATOM 1254 O O . ALA A 1 168 ? 7.744 21.414 0.046 1.00 77.75 168 ALA A O 1
ATOM 1255 N N . TYR A 1 169 ? 5.815 20.331 0.474 1.00 85.56 169 TYR A N 1
ATOM 1256 C CA . TYR A 1 169 ? 6.127 19.157 -0.347 1.00 85.56 169 TYR A CA 1
ATOM 1257 C C . TYR A 1 169 ? 6.436 19.550 -1.801 1.00 85.56 169 TYR A C 1
ATOM 1259 O O . TYR A 1 169 ? 5.661 20.272 -2.430 1.00 85.56 169 TYR A O 1
ATOM 1267 N N . GLN A 1 170 ? 7.557 19.069 -2.344 1.00 88.81 170 GLN A N 1
ATOM 1268 C CA . GLN A 1 170 ? 7.989 19.363 -3.715 1.00 88.81 170 GLN A CA 1
ATOM 1269 C C . GLN A 1 170 ? 7.897 18.128 -4.626 1.00 88.81 170 GLN A C 1
ATOM 1271 O O . GLN A 1 170 ? 8.011 17.000 -4.144 1.00 88.81 170 GLN A O 1
ATOM 1276 N N . PRO A 1 171 ? 7.749 18.302 -5.952 1.00 90.69 171 PRO A N 1
ATOM 1277 C CA . PRO A 1 171 ? 7.879 17.201 -6.902 1.00 90.69 171 PRO A CA 1
ATOM 1278 C C . PRO A 1 171 ? 9.259 16.530 -6.849 1.00 90.69 171 PRO A C 1
ATOM 1280 O O . PRO A 1 171 ? 10.263 17.138 -6.462 1.00 90.69 171 PRO A O 1
ATOM 1283 N N . TYR A 1 172 ? 9.325 15.276 -7.298 1.00 90.69 172 TYR A N 1
ATOM 1284 C CA . TYR A 1 172 ? 10.591 14.576 -7.514 1.00 90.69 172 TYR A CA 1
ATOM 1285 C C . TYR A 1 172 ? 11.524 15.403 -8.432 1.00 90.69 172 TYR A C 1
ATOM 1287 O O . TYR A 1 172 ? 11.054 15.961 -9.427 1.00 90.69 172 TYR A O 1
ATOM 1295 N N . PRO A 1 173 ? 12.841 15.488 -8.154 1.00 90.38 173 PRO A N 1
ATOM 1296 C CA . PRO A 1 173 ? 13.587 14.741 -7.135 1.00 90.38 173 PRO A CA 1
ATOM 1297 C C . PRO A 1 173 ? 13.697 15.440 -5.773 1.00 90.38 173 PRO A C 1
ATOM 1299 O O . PRO A 1 173 ? 14.386 14.927 -4.897 1.00 90.38 173 PRO A O 1
ATOM 1302 N N . ALA A 1 174 ? 13.090 16.618 -5.597 1.00 90.12 174 ALA A N 1
ATOM 1303 C CA . ALA A 1 174 ? 13.243 17.393 -4.368 1.00 90.12 174 ALA A CA 1
ATOM 1304 C C . ALA A 1 174 ? 12.482 16.766 -3.186 1.00 90.12 174 ALA A C 1
ATOM 1306 O O . ALA A 1 174 ? 13.057 16.665 -2.106 1.00 90.12 174 ALA A O 1
ATOM 1307 N N . CYS A 1 175 ? 11.249 16.291 -3.417 1.00 89.50 175 CYS A N 1
ATOM 1308 C CA . CYS A 1 175 ? 10.418 15.590 -2.425 1.00 89.50 175 CYS A CA 1
ATOM 1309 C C . CYS A 1 175 ? 10.251 16.365 -1.098 1.00 89.50 175 CYS A C 1
ATOM 1311 O O . CYS A 1 175 ? 10.423 17.586 -1.062 1.00 89.50 175 CYS A O 1
ATOM 1313 N N . ASP A 1 176 ? 9.834 15.694 -0.016 1.00 80.88 176 ASP A N 1
ATOM 1314 C CA . ASP A 1 176 ? 9.792 16.310 1.317 1.00 80.88 176 ASP A CA 1
ATOM 1315 C C . ASP A 1 176 ? 11.194 16.408 1.932 1.00 80.88 176 ASP A C 1
ATOM 1317 O O . ASP A 1 176 ? 11.972 15.456 1.887 1.00 80.88 176 ASP A O 1
ATOM 1321 N N . ALA A 1 177 ? 11.479 17.526 2.595 1.00 79.12 177 ALA A N 1
ATOM 1322 C CA . ALA A 1 177 ? 12.651 17.677 3.447 1.00 79.12 177 ALA A CA 1
ATOM 1323 C C . ALA A 1 177 ? 12.543 16.881 4.764 1.00 79.12 177 ALA A C 1
ATOM 1325 O O . ALA A 1 177 ? 13.564 16.640 5.409 1.00 79.12 177 ALA A O 1
ATOM 1326 N N . THR A 1 178 ? 11.331 16.482 5.170 1.00 82.19 178 THR A N 1
ATOM 1327 C CA . THR A 1 178 ? 11.071 15.771 6.434 1.00 82.19 178 THR A CA 1
ATOM 1328 C C . THR A 1 178 ? 11.711 14.383 6.470 1.00 82.19 178 THR A C 1
ATOM 1330 O O . THR A 1 178 ? 12.323 14.011 7.473 1.00 82.19 178 THR A O 1
ATOM 1333 N N . TYR A 1 179 ? 11.618 13.619 5.377 1.00 87.12 179 TYR A N 1
ATOM 1334 C CA . TYR A 1 179 ? 12.102 12.238 5.316 1.00 87.12 179 TYR A CA 1
ATOM 1335 C C . TYR A 1 179 ? 13.188 12.068 4.258 1.00 87.12 179 TYR A C 1
ATOM 1337 O O . TYR A 1 179 ? 13.004 12.385 3.087 1.00 87.12 179 TYR A O 1
ATOM 1345 N N . GLY A 1 180 ? 14.333 11.523 4.672 1.00 84.94 180 GLY A N 1
ATOM 1346 C CA . GLY A 1 180 ? 15.440 11.227 3.766 1.00 84.94 180 GLY A CA 1
ATOM 1347 C C . GLY A 1 180 ? 15.229 9.944 2.944 1.00 84.94 180 GLY A C 1
ATOM 1348 O O . GLY A 1 180 ? 14.373 9.122 3.276 1.00 84.94 180 GLY A O 1
ATOM 1349 N N . PRO A 1 181 ? 16.071 9.693 1.920 1.00 82.88 181 PRO A N 1
ATOM 1350 C CA . PRO A 1 181 ? 15.948 8.525 1.040 1.00 82.88 181 PRO A CA 1
ATOM 1351 C C . PRO A 1 181 ? 15.932 7.169 1.760 1.00 82.88 181 PRO A C 1
ATOM 1353 O O . PRO A 1 181 ? 15.285 6.233 1.300 1.00 82.88 181 PRO A O 1
ATOM 1356 N N . SER A 1 182 ? 16.621 7.048 2.900 1.00 86.94 182 SER A N 1
ATOM 1357 C CA . SER A 1 182 ? 16.644 5.808 3.683 1.00 86.94 182 SER A CA 1
ATOM 1358 C C . SER A 1 182 ? 15.290 5.465 4.304 1.00 86.94 182 SER A C 1
ATOM 1360 O O . SER A 1 182 ? 15.000 4.286 4.469 1.00 86.94 182 SER A O 1
ATOM 1362 N N . VAL A 1 183 ? 14.473 6.466 4.645 1.00 90.12 183 VAL A N 1
ATOM 1363 C CA . VAL A 1 183 ? 13.127 6.262 5.201 1.00 90.12 183 VAL A CA 1
ATOM 1364 C C . VAL A 1 183 ? 12.219 5.692 4.117 1.00 90.12 183 VAL A C 1
ATOM 1366 O O . VAL A 1 183 ? 11.691 4.598 4.281 1.00 90.12 183 VAL A O 1
ATOM 1369 N N . TYR A 1 184 ? 12.152 6.349 2.955 1.00 87.75 184 TYR A N 1
ATOM 1370 C CA . TYR A 1 184 ? 11.373 5.871 1.805 1.00 87.75 184 TYR A CA 1
ATOM 1371 C C . TYR A 1 184 ? 11.788 4.477 1.309 1.00 87.75 184 TYR A C 1
ATOM 1373 O O . TYR A 1 184 ? 10.973 3.755 0.740 1.00 87.75 184 TYR A O 1
ATOM 1381 N N . ALA A 1 185 ? 13.048 4.081 1.516 1.00 84.38 185 ALA A N 1
ATOM 1382 C CA . ALA A 1 185 ? 13.540 2.761 1.130 1.00 84.38 185 ALA A CA 1
ATOM 1383 C C . ALA A 1 185 ? 13.175 1.640 2.120 1.00 84.38 185 ALA A C 1
ATOM 1385 O O . ALA A 1 185 ? 13.151 0.478 1.718 1.00 84.38 185 ALA A O 1
ATOM 1386 N N . ASN A 1 186 ? 12.934 1.958 3.397 1.00 89.00 186 ASN A N 1
ATOM 1387 C CA . ASN A 1 186 ? 12.854 0.954 4.467 1.00 89.00 186 ASN A CA 1
ATOM 1388 C C . ASN A 1 186 ? 11.586 1.032 5.323 1.00 89.00 186 ASN A C 1
ATOM 1390 O O . ASN A 1 186 ? 11.421 0.195 6.206 1.00 89.00 186 ASN A O 1
ATOM 1394 N N . GLN A 1 187 ? 10.720 2.023 5.111 1.00 92.56 187 GLN A N 1
ATOM 1395 C CA . GLN A 1 187 ? 9.528 2.240 5.926 1.00 92.56 187 GLN A CA 1
ATOM 1396 C C . GLN A 1 187 ? 8.301 2.533 5.061 1.00 92.56 187 GLN A C 1
ATOM 1398 O O . GLN A 1 187 ? 8.391 3.034 3.937 1.00 92.56 187 GLN A O 1
ATOM 1403 N N . MET A 1 188 ? 7.131 2.242 5.619 1.00 92.88 188 MET A N 1
ATOM 1404 C CA . MET A 1 188 ? 5.882 2.815 5.140 1.00 92.88 188 MET A CA 1
ATOM 1405 C C . MET A 1 188 ? 5.868 4.307 5.472 1.00 92.88 188 MET A C 1
ATOM 1407 O O . MET A 1 188 ? 6.174 4.699 6.595 1.00 92.88 188 MET A O 1
ATOM 1411 N N . VAL A 1 189 ? 5.540 5.145 4.496 1.00 93.19 189 VAL A N 1
ATOM 1412 C CA . VAL A 1 189 ? 5.482 6.597 4.681 1.00 93.19 189 VAL A CA 1
ATOM 1413 C C . VAL A 1 189 ? 4.038 7.007 4.487 1.00 93.19 189 VAL A C 1
ATOM 1415 O O . VAL A 1 189 ? 3.515 6.901 3.371 1.00 93.19 189 VAL A O 1
ATOM 1418 N N . ARG A 1 190 ? 3.409 7.425 5.587 1.00 92.69 190 ARG A N 1
ATOM 1419 C CA . ARG A 1 190 ? 2.007 7.828 5.641 1.00 92.69 190 ARG A CA 1
ATOM 1420 C C . ARG A 1 190 ? 1.888 9.347 5.681 1.00 92.69 190 ARG A C 1
ATOM 1422 O O . ARG A 1 190 ? 2.519 10.000 6.506 1.00 92.69 190 ARG A O 1
ATOM 1429 N N . TYR A 1 191 ? 1.037 9.899 4.826 1.00 91.94 191 TYR A N 1
ATOM 1430 C CA . TYR A 1 191 ? 0.544 11.266 4.984 1.00 91.94 191 TYR A CA 1
ATOM 1431 C C . TYR A 1 191 ? -0.964 11.242 5.132 1.00 91.94 191 TYR A C 1
ATOM 1433 O O . TYR A 1 191 ? -1.644 10.530 4.395 1.00 91.94 191 TYR A O 1
ATOM 1441 N N . TYR A 1 192 ? -1.481 12.017 6.072 1.00 88.56 192 TYR A N 1
ATOM 1442 C CA . TYR A 1 192 ? -2.905 12.052 6.365 1.00 88.56 192 TYR A CA 1
ATOM 1443 C C . TYR A 1 192 ? -3.441 13.478 6.388 1.00 88.56 192 TYR A C 1
ATOM 1445 O O . TYR A 1 192 ? -2.710 14.454 6.604 1.00 88.56 192 TYR A O 1
ATOM 1453 N N . GLU A 1 193 ? -4.730 13.577 6.106 1.00 85.25 193 GLU A N 1
ATOM 1454 C CA . GLU A 1 193 ? -5.545 14.750 6.366 1.00 85.25 193 GLU A CA 1
ATOM 1455 C C . GLU A 1 193 ? -6.184 14.615 7.747 1.00 85.25 193 GLU A C 1
ATOM 1457 O O . GLU A 1 193 ? -6.432 13.515 8.226 1.00 85.25 193 GLU A O 1
ATOM 1462 N N . ASP A 1 194 ? -6.431 15.750 8.390 1.00 75.19 194 ASP A N 1
ATOM 1463 C CA . ASP A 1 194 ? -7.244 15.819 9.602 1.00 75.19 194 ASP A CA 1
ATOM 1464 C C . ASP A 1 194 ? -8.160 17.039 9.500 1.00 75.19 194 ASP A C 1
ATOM 1466 O O . ASP A 1 194 ? -7.874 18.120 10.011 1.00 75.19 194 ASP A O 1
ATOM 1470 N N . SER A 1 195 ? -9.229 16.913 8.724 1.00 63.41 195 SER A N 1
ATOM 1471 C CA . SER A 1 195 ? -10.244 17.934 8.428 1.00 63.41 195 SER A CA 1
ATOM 1472 C C . SER A 1 195 ? -11.386 17.962 9.447 1.00 63.41 195 SER A C 1
ATOM 1474 O O . SER A 1 195 ? -12.434 18.568 9.201 1.00 63.41 195 SER A O 1
ATOM 1476 N N . THR A 1 196 ? -11.212 17.326 10.608 1.00 60.00 196 THR A N 1
ATOM 1477 C CA . THR A 1 196 ? -12.302 17.179 11.571 1.00 60.00 196 THR A CA 1
ATOM 1478 C C . THR A 1 196 ? -12.650 18.486 12.286 1.00 60.00 196 THR A C 1
ATOM 1480 O O . THR A 1 196 ? -11.836 19.402 12.459 1.00 60.00 196 THR A O 1
ATOM 1483 N N . LEU A 1 197 ? -13.912 18.591 12.723 1.00 55.16 197 LEU A N 1
ATOM 1484 C CA . LEU A 1 197 ? -14.404 19.750 13.473 1.00 55.16 197 LEU A CA 1
ATOM 1485 C C . LEU A 1 197 ? -13.632 19.933 14.787 1.00 55.16 197 LEU A C 1
ATOM 1487 O O . LEU A 1 197 ? -13.378 21.065 15.183 1.00 55.16 197 LEU A O 1
ATOM 1491 N N . VAL A 1 198 ? -13.239 18.837 15.445 1.00 57.03 198 VAL A N 1
ATOM 1492 C CA . VAL A 1 198 ? -12.444 18.865 16.683 1.00 57.03 198 VAL A CA 1
ATOM 1493 C C . VAL A 1 198 ? -11.081 19.495 16.412 1.00 57.03 198 VAL A C 1
ATOM 1495 O O . VAL A 1 198 ? -10.708 20.447 17.096 1.00 57.03 198 VAL A O 1
ATOM 1498 N N . SER A 1 199 ? -10.394 19.074 15.354 1.00 58.31 199 SER A N 1
ATOM 1499 C CA . SER A 1 199 ? -9.104 19.651 14.964 1.00 58.31 199 SER A CA 1
ATOM 1500 C C . SER A 1 199 ? -9.225 21.103 14.506 1.00 58.31 199 SER A C 1
ATOM 1502 O O . SER A 1 199 ? -8.380 21.932 14.837 1.00 58.31 199 SER A O 1
ATOM 1504 N N . THR A 1 200 ? -10.333 21.469 13.858 1.00 56.78 200 THR A N 1
ATOM 1505 C CA . THR A 1 200 ? -10.644 22.866 13.500 1.00 56.78 200 THR A CA 1
ATOM 1506 C C . THR A 1 200 ? -10.932 23.742 14.730 1.00 56.78 200 THR A C 1
ATOM 1508 O O . THR A 1 200 ? -10.552 24.912 14.765 1.00 56.78 200 THR A O 1
ATOM 1511 N N . LEU A 1 201 ? -11.583 23.196 15.764 1.00 57.75 201 LEU A N 1
ATOM 1512 C CA . LEU A 1 201 ? -11.866 23.898 17.023 1.00 57.75 201 LEU A CA 1
ATOM 1513 C C . LEU A 1 201 ? -10.616 24.059 17.899 1.00 57.75 201 LEU A C 1
ATOM 1515 O O . LEU A 1 201 ? -10.485 25.068 18.593 1.00 57.75 201 LEU A O 1
ATOM 1519 N N . LEU A 1 202 ? -9.708 23.082 17.869 1.00 57.72 202 LEU A N 1
ATOM 1520 C CA . LEU A 1 202 ? -8.447 23.106 18.615 1.00 57.72 202 LEU A CA 1
ATOM 1521 C C . LEU A 1 202 ? -7.345 23.892 17.887 1.00 57.72 202 LEU A C 1
ATOM 1523 O O . LEU A 1 202 ? -6.456 24.436 18.544 1.00 57.72 202 LEU A O 1
ATOM 1527 N N . ASN A 1 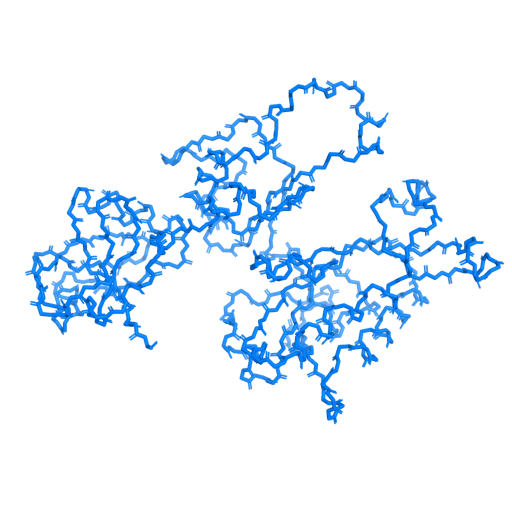203 ? -7.430 24.021 16.559 1.00 53.03 203 ASN A N 1
ATOM 1528 C CA . ASN A 1 203 ? -6.513 24.805 15.734 1.00 53.03 203 ASN A CA 1
ATOM 1529 C C . ASN A 1 203 ? -7.265 25.838 14.858 1.00 53.03 203 ASN A C 1
ATOM 1531 O O . ASN A 1 203 ? -7.358 25.693 13.635 1.00 53.03 203 ASN A O 1
ATOM 1535 N N . PRO A 1 204 ? -7.804 26.917 15.464 1.00 51.09 204 PRO A N 1
ATOM 1536 C CA . PRO A 1 204 ? -8.686 27.881 14.795 1.00 51.09 204 PRO A CA 1
ATOM 1537 C C . PRO A 1 204 ? -7.985 28.773 13.754 1.00 51.09 204 PRO A C 1
ATOM 1539 O O . PRO A 1 204 ? -8.621 29.650 13.170 1.00 51.09 204 PRO A O 1
ATOM 1542 N N . THR A 1 205 ? -6.679 28.603 13.534 1.00 50.97 205 THR A N 1
ATOM 1543 C CA . THR A 1 205 ? -5.888 29.372 12.560 1.00 50.97 205 THR A CA 1
ATOM 1544 C C . THR A 1 205 ? -5.823 28.716 11.180 1.00 50.97 205 THR A C 1
ATOM 1546 O O . THR A 1 205 ? -5.187 29.281 10.287 1.00 50.97 205 THR A O 1
ATOM 1549 N N . ARG A 1 206 ? -6.478 27.562 10.969 1.00 51.28 206 ARG A N 1
ATOM 1550 C CA . ARG A 1 206 ? -6.480 26.891 9.663 1.00 51.28 206 ARG A CA 1
ATOM 1551 C C . ARG A 1 206 ? -7.197 27.756 8.607 1.00 51.28 206 ARG A C 1
ATOM 1553 O O . ARG A 1 206 ? -8.356 28.127 8.804 1.00 51.28 206 ARG A O 1
ATOM 1560 N N . PRO A 1 207 ? -6.523 28.124 7.505 1.00 48.12 207 PRO A N 1
ATOM 1561 C CA . PRO A 1 207 ? -7.102 28.975 6.467 1.00 48.12 207 PRO A CA 1
ATOM 1562 C C . PRO A 1 207 ? -8.265 28.290 5.712 1.00 48.12 207 PRO A C 1
ATOM 1564 O O . PRO A 1 207 ? -8.328 27.064 5.674 1.00 48.12 207 PRO A O 1
ATOM 1567 N N . PRO A 1 208 ? -9.169 29.056 5.056 1.00 48.47 208 PRO A N 1
ATOM 1568 C CA . PRO A 1 208 ? -10.319 28.513 4.308 1.00 48.47 208 PRO A CA 1
ATOM 1569 C C . PRO A 1 208 ? -9.937 27.616 3.123 1.00 48.47 208 PRO A C 1
ATOM 1571 O O . PRO A 1 208 ? -10.732 26.792 2.684 1.00 48.47 208 PRO A O 1
ATOM 1574 N N . VAL A 1 209 ? -8.733 27.820 2.585 1.00 56.44 209 VAL A N 1
ATOM 1575 C CA . VAL A 1 209 ? -8.063 26.908 1.660 1.00 56.44 209 VAL A CA 1
ATOM 1576 C C . VAL A 1 209 ? -6.923 26.322 2.456 1.00 56.44 209 VAL A C 1
ATOM 1578 O O . VAL A 1 209 ? -6.007 27.059 2.813 1.00 56.44 209 VAL A O 1
ATOM 1581 N N . ASP A 1 210 ? -7.004 25.036 2.762 1.00 65.75 210 ASP A N 1
ATOM 1582 C CA . ASP A 1 210 ? -5.954 24.365 3.500 1.00 65.75 210 ASP A CA 1
ATOM 1583 C C . ASP A 1 210 ? -4.736 24.141 2.583 1.00 65.75 210 ASP A C 1
ATOM 1585 O O . ASP A 1 210 ? -4.812 23.309 1.676 1.00 65.75 210 ASP A O 1
ATOM 1589 N N . PRO A 1 211 ? -3.611 24.863 2.761 1.00 64.44 211 PRO A N 1
ATOM 1590 C CA . PRO A 1 211 ? -2.412 24.654 1.949 1.00 64.44 211 PRO A CA 1
ATOM 1591 C C . PRO A 1 211 ? -1.776 23.280 2.220 1.00 64.44 211 PRO A C 1
ATOM 1593 O O . PRO A 1 211 ? -0.901 22.829 1.474 1.00 64.44 211 PRO A O 1
ATOM 1596 N N . GLU A 1 212 ? -2.206 22.612 3.288 1.00 73.56 212 GLU A N 1
ATOM 1597 C CA . GLU A 1 212 ? -1.810 21.261 3.637 1.00 73.56 212 GLU A CA 1
ATOM 1598 C C . GLU A 1 212 ? -2.701 20.208 2.970 1.00 73.56 212 GLU A C 1
ATOM 1600 O O . GLU A 1 212 ? -2.277 19.062 2.898 1.00 73.56 212 GLU A O 1
ATOM 1605 N N . ALA A 1 213 ? -3.829 20.560 2.344 1.00 80.44 213 ALA A N 1
ATOM 1606 C CA . ALA A 1 213 ? -4.710 19.590 1.689 1.00 80.44 213 ALA A CA 1
ATOM 1607 C C . ALA A 1 213 ? -3.955 18.680 0.703 1.00 80.44 213 ALA A C 1
ATOM 1609 O O . ALA A 1 213 ? -3.041 19.120 -0.012 1.00 80.44 213 ALA A O 1
ATOM 1610 N N . LEU A 1 214 ? -4.332 17.402 0.650 1.00 88.44 214 LEU A N 1
ATOM 1611 C CA . LEU A 1 214 ? -3.760 16.439 -0.286 1.00 88.44 214 LEU A CA 1
ATOM 1612 C C . LEU A 1 214 ? -4.466 16.556 -1.640 1.00 88.44 214 LEU A C 1
ATOM 1614 O O . LEU A 1 214 ? -5.269 15.706 -1.993 1.00 88.44 214 LEU A O 1
ATOM 1618 N N . THR A 1 215 ? -4.187 17.600 -2.427 1.00 89.88 215 THR A N 1
ATOM 1619 C CA . THR A 1 215 ? -4.765 17.705 -3.785 1.00 89.88 215 THR A CA 1
ATOM 1620 C C . THR A 1 215 ? -4.295 16.552 -4.688 1.00 89.88 215 THR A C 1
ATOM 1622 O O . THR A 1 215 ? -3.215 16.000 -4.448 1.00 89.88 215 THR A O 1
ATOM 1625 N N . PRO A 1 216 ? -5.031 16.194 -5.760 1.00 92.06 216 PRO A N 1
ATOM 1626 C CA . PRO A 1 216 ? -4.601 15.150 -6.693 1.00 92.06 216 PRO A CA 1
ATOM 1627 C C . PRO A 1 216 ? -3.176 15.346 -7.230 1.00 92.06 216 PRO A C 1
ATOM 1629 O O . PRO A 1 216 ? -2.415 14.383 -7.320 1.00 92.06 216 PRO A O 1
ATOM 1632 N N . GLU A 1 217 ? -2.771 16.579 -7.538 1.00 91.62 217 GLU A N 1
ATOM 1633 C CA . GLU A 1 217 ? -1.423 16.893 -8.031 1.00 91.62 217 GLU A CA 1
ATOM 1634 C C . GLU A 1 217 ? -0.356 16.637 -6.962 1.00 91.62 217 GLU A C 1
ATOM 1636 O O . GLU A 1 217 ? 0.714 16.098 -7.253 1.00 91.62 217 GLU A O 1
ATOM 1641 N N . LYS A 1 218 ? -0.654 16.994 -5.709 1.00 91.62 218 LYS A N 1
ATOM 1642 C CA . LYS A 1 218 ? 0.244 16.770 -4.576 1.00 91.62 218 LYS A CA 1
ATOM 1643 C C . LYS A 1 218 ? 0.375 15.287 -4.253 1.00 91.62 218 LYS A C 1
ATOM 1645 O O . LYS A 1 218 ? 1.490 14.820 -4.043 1.00 91.62 218 LYS A O 1
ATOM 1650 N N . VAL A 1 219 ? -0.725 14.536 -4.289 1.00 94.38 219 VAL A N 1
ATOM 1651 C CA . VAL A 1 219 ? -0.716 13.073 -4.125 1.00 94.38 219 VAL A CA 1
ATOM 1652 C C . VAL A 1 219 ? 0.117 12.408 -5.218 1.00 94.38 219 VAL A C 1
ATOM 1654 O O . VAL A 1 219 ? 0.912 11.519 -4.916 1.00 94.38 219 VAL A O 1
ATOM 1657 N N . ALA A 1 220 ? 0.006 12.860 -6.470 1.00 94.06 220 ALA A N 1
ATOM 1658 C CA . ALA A 1 220 ? 0.817 12.328 -7.562 1.00 94.06 220 ALA A CA 1
ATOM 1659 C C . ALA A 1 220 ? 2.315 12.592 -7.319 1.00 94.06 220 ALA A C 1
ATOM 1661 O O . ALA A 1 220 ? 3.133 11.676 -7.418 1.00 94.06 220 ALA A O 1
ATOM 1662 N N . ALA A 1 221 ? 2.675 13.813 -6.907 1.00 93.62 221 ALA A N 1
ATOM 1663 C CA . ALA A 1 221 ? 4.050 14.162 -6.544 1.00 93.62 221 ALA A CA 1
ATOM 1664 C C . ALA A 1 221 ? 4.580 13.329 -5.359 1.00 93.62 221 ALA A C 1
ATOM 1666 O O . ALA A 1 221 ? 5.691 12.802 -5.422 1.00 93.62 221 ALA A O 1
ATOM 1667 N N . MET A 1 222 ? 3.776 13.167 -4.306 1.00 94.69 222 MET A N 1
ATOM 1668 C CA . MET A 1 222 ? 4.084 12.348 -3.129 1.00 94.69 222 MET A CA 1
ATOM 1669 C C . MET A 1 222 ? 4.297 10.876 -3.494 1.00 94.69 222 MET A C 1
ATOM 1671 O O . MET A 1 222 ? 5.265 10.252 -3.054 1.00 94.69 222 MET A O 1
ATOM 1675 N N . THR A 1 223 ? 3.443 10.334 -4.358 1.00 95.31 223 THR A N 1
ATOM 1676 C CA . THR A 1 223 ? 3.547 8.958 -4.857 1.00 95.31 223 THR A CA 1
ATOM 1677 C C . THR A 1 223 ? 4.842 8.760 -5.652 1.00 95.31 223 THR A C 1
ATOM 1679 O O . THR A 1 223 ? 5.571 7.790 -5.424 1.00 95.31 223 THR A O 1
ATOM 1682 N N . SER A 1 224 ? 5.201 9.712 -6.522 1.00 94.56 224 SER A N 1
ATOM 1683 C CA . SER A 1 224 ? 6.492 9.724 -7.233 1.00 94.56 224 SER A CA 1
ATOM 1684 C C . SER A 1 224 ? 7.708 9.836 -6.309 1.00 94.56 224 SER A C 1
ATOM 1686 O O . SER A 1 224 ? 8.806 9.456 -6.706 1.00 94.56 224 SER A O 1
ATOM 1688 N N . CYS A 1 225 ? 7.528 10.328 -5.086 1.00 93.50 225 CYS A N 1
ATOM 1689 C CA . CYS A 1 225 ? 8.568 10.417 -4.062 1.00 93.50 225 CYS A CA 1
ATOM 1690 C C . CYS A 1 225 ? 8.601 9.216 -3.104 1.00 93.50 225 CYS A C 1
ATOM 1692 O O . CYS A 1 225 ? 9.515 9.118 -2.291 1.00 93.50 225 CYS A O 1
ATOM 1694 N N . GLY A 1 226 ? 7.657 8.275 -3.218 1.00 93.00 226 GLY A N 1
ATOM 1695 C CA . GLY A 1 226 ? 7.652 7.031 -2.443 1.00 93.00 226 GLY A CA 1
ATOM 1696 C C . GLY A 1 226 ? 6.708 7.007 -1.248 1.00 93.00 226 GLY A C 1
ATOM 1697 O O . GLY A 1 226 ? 6.743 6.035 -0.491 1.00 93.00 226 GLY A O 1
ATOM 1698 N N . VAL A 1 227 ? 5.848 8.019 -1.092 1.00 94.50 227 VAL A N 1
ATOM 1699 C CA . VAL A 1 227 ? 4.703 7.923 -0.177 1.00 94.50 227 VAL A CA 1
ATOM 1700 C C . VAL A 1 227 ? 3.827 6.759 -0.626 1.00 94.50 227 VAL A C 1
ATOM 1702 O O . VAL A 1 227 ? 3.525 6.616 -1.812 1.00 94.50 227 VAL A O 1
ATOM 1705 N N . ASN A 1 228 ? 3.480 5.887 0.317 1.00 91.38 228 ASN A N 1
ATOM 1706 C CA . ASN A 1 228 ? 2.840 4.603 0.028 1.00 91.38 228 ASN A CA 1
ATOM 1707 C C . ASN A 1 228 ? 1.564 4.359 0.839 1.00 91.38 228 ASN A C 1
ATOM 1709 O O . ASN A 1 228 ? 0.887 3.355 0.612 1.00 91.38 228 ASN A O 1
ATOM 1713 N N . LEU A 1 229 ? 1.208 5.286 1.730 1.00 93.38 229 LEU A N 1
ATOM 1714 C CA . LEU A 1 229 ? -0.045 5.260 2.462 1.00 93.38 229 LEU A CA 1
ATOM 1715 C C . LEU A 1 229 ? -0.606 6.681 2.590 1.00 93.38 229 LEU A C 1
ATOM 1717 O O . LEU A 1 229 ? 0.101 7.601 2.995 1.00 93.38 229 LEU A O 1
ATOM 1721 N N . PHE A 1 230 ? -1.879 6.854 2.248 1.00 92.88 230 PHE A N 1
ATOM 1722 C CA . PHE A 1 230 ? -2.570 8.136 2.342 1.00 92.88 230 PHE A CA 1
ATOM 1723 C C . PHE A 1 230 ? -3.824 7.990 3.207 1.00 92.88 230 PHE A C 1
ATOM 1725 O O . PHE A 1 230 ? -4.663 7.136 2.925 1.00 92.88 230 PHE A O 1
ATOM 1732 N N . GLY A 1 231 ? -3.939 8.810 4.251 1.00 90.44 231 GLY A N 1
ATOM 1733 C CA . GLY A 1 231 ? -5.153 8.958 5.056 1.00 90.44 231 GLY A CA 1
ATOM 1734 C C . GLY A 1 231 ? -6.003 10.091 4.493 1.00 90.44 231 GLY A C 1
ATOM 1735 O O . GLY A 1 231 ? -5.830 11.237 4.894 1.00 90.44 231 GLY A O 1
ATOM 1736 N N . PHE A 1 232 ? -6.843 9.795 3.501 1.00 90.06 232 PHE A N 1
ATOM 1737 C CA . PHE A 1 232 ? -7.721 10.795 2.890 1.00 90.06 232 PHE A CA 1
ATOM 1738 C C . PHE A 1 232 ? -9.002 10.984 3.692 1.00 90.06 232 PHE A C 1
ATOM 1740 O O . PHE A 1 232 ? -9.694 10.014 4.008 1.00 90.06 232 PHE A O 1
ATOM 1747 N N . ASP A 1 233 ? -9.389 12.239 3.881 1.00 84.62 233 ASP A N 1
ATOM 1748 C CA . ASP A 1 233 ? -10.684 12.579 4.440 1.00 84.62 233 ASP A CA 1
ATOM 1749 C C . ASP A 1 233 ? -11.761 12.683 3.364 1.00 84.62 233 ASP A C 1
ATOM 1751 O O . ASP A 1 233 ? -11.524 13.140 2.243 1.00 84.62 233 ASP A O 1
ATOM 1755 N N . GLN A 1 234 ? -12.988 12.314 3.745 1.00 82.25 234 GLN A N 1
ATOM 1756 C CA . GLN A 1 234 ? -14.207 12.568 2.965 1.00 82.25 234 GLN A CA 1
ATOM 1757 C C . GLN A 1 234 ? -14.141 12.027 1.524 1.00 82.25 234 GLN A C 1
ATOM 1759 O O . GLN A 1 234 ? -14.647 12.654 0.594 1.00 82.25 234 GLN A O 1
ATOM 1764 N N . LEU A 1 235 ? -13.526 10.853 1.343 1.00 84.12 235 LEU A N 1
ATOM 17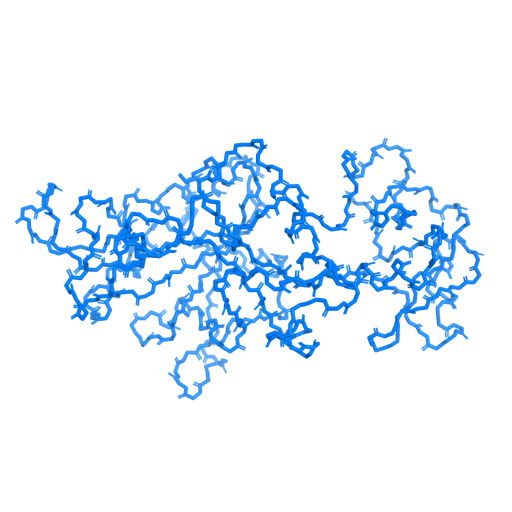65 C CA . LEU A 1 235 ? -13.412 10.198 0.041 1.00 84.12 235 LEU A CA 1
ATOM 1766 C C . LEU A 1 235 ? -14.772 10.028 -0.643 1.00 84.12 235 LEU A C 1
ATOM 1768 O O . LEU A 1 235 ? -15.724 9.492 -0.069 1.00 84.12 235 LEU A O 1
ATOM 1772 N N . LEU A 1 236 ? -14.821 10.438 -1.908 1.00 83.12 236 LEU A N 1
ATOM 1773 C CA . LEU A 1 236 ? -15.936 10.206 -2.820 1.00 83.12 236 LEU A CA 1
ATOM 1774 C C . LEU A 1 236 ? -15.513 9.215 -3.917 1.00 83.12 236 LEU A C 1
ATOM 1776 O O . LEU A 1 236 ? -14.323 9.102 -4.200 1.00 83.12 236 LEU A O 1
ATOM 1780 N N . PRO A 1 237 ? -16.455 8.511 -4.572 1.00 79.50 237 PRO A N 1
ATOM 1781 C CA . PRO A 1 237 ? -16.103 7.521 -5.594 1.00 79.50 237 PRO A CA 1
ATOM 1782 C C . PRO A 1 237 ? -15.252 8.058 -6.756 1.00 79.50 237 PRO A C 1
ATOM 1784 O O . PRO A 1 237 ? -14.403 7.340 -7.261 1.00 79.50 237 PRO A O 1
ATOM 1787 N N . GLU A 1 238 ? -15.443 9.321 -7.146 1.00 82.31 238 GLU A N 1
ATOM 1788 C CA . GLU A 1 238 ? -14.730 9.963 -8.267 1.00 82.31 238 GLU A CA 1
ATOM 1789 C C . GLU A 1 238 ? -13.605 10.893 -7.793 1.00 82.31 238 GLU A C 1
ATOM 1791 O O . GLU A 1 238 ? -13.286 11.907 -8.422 1.00 82.31 238 GLU A O 1
ATOM 1796 N N . ASP A 1 239 ? -13.035 10.599 -6.627 1.00 86.75 239 ASP A N 1
ATOM 1797 C CA . ASP A 1 239 ? -11.977 11.411 -6.052 1.00 86.75 239 ASP A CA 1
ATOM 1798 C C . ASP A 1 239 ? -10.655 11.209 -6.806 1.00 86.75 239 ASP A C 1
ATOM 1800 O O . ASP A 1 239 ? -10.027 10.148 -6.750 1.00 86.75 239 ASP A O 1
ATOM 1804 N N . GLY A 1 240 ? -10.201 12.258 -7.499 1.00 90.06 240 GLY A N 1
ATOM 1805 C CA . GLY A 1 240 ? -8.966 12.233 -8.286 1.00 90.06 240 GLY A CA 1
ATOM 1806 C C . GLY A 1 240 ? -7.714 11.881 -7.476 1.00 90.06 240 GLY A C 1
ATOM 1807 O O . GLY A 1 240 ? -6.727 11.423 -8.052 1.00 90.06 240 GLY A O 1
ATOM 1808 N N . ARG A 1 241 ? -7.748 12.027 -6.144 1.00 92.44 241 ARG A N 1
ATOM 1809 C CA . ARG A 1 241 ? -6.647 11.629 -5.258 1.00 92.44 241 ARG A CA 1
ATOM 1810 C C . ARG A 1 241 ? -6.394 10.126 -5.312 1.00 92.44 241 ARG A C 1
ATOM 1812 O O . ARG A 1 241 ? -5.237 9.724 -5.282 1.00 92.44 241 ARG A O 1
ATOM 1819 N N . ILE A 1 242 ? -7.436 9.306 -5.472 1.00 90.44 242 ILE A N 1
ATOM 1820 C CA . ILE A 1 242 ? -7.309 7.843 -5.578 1.00 90.44 242 ILE A CA 1
ATOM 1821 C C . ILE A 1 242 ? -6.480 7.484 -6.815 1.00 90.44 242 ILE A C 1
ATOM 1823 O O . ILE A 1 242 ? -5.474 6.782 -6.703 1.00 90.44 242 ILE A O 1
ATOM 1827 N N . GLN A 1 243 ? -6.839 8.040 -7.976 1.00 90.31 243 GLN A N 1
ATOM 1828 C CA . GLN A 1 243 ? -6.107 7.840 -9.233 1.00 90.31 243 GLN A CA 1
ATOM 1829 C C . GLN A 1 243 ? -4.642 8.283 -9.120 1.00 90.31 243 GLN A C 1
ATOM 1831 O O . GLN A 1 243 ? -3.745 7.598 -9.614 1.00 90.31 243 GLN A O 1
ATOM 1836 N N . SER A 1 244 ? -4.380 9.381 -8.409 1.00 93.44 244 SER A N 1
ATOM 1837 C CA . SER A 1 244 ? -3.026 9.890 -8.176 1.00 93.44 244 SER A CA 1
ATOM 1838 C C . SER A 1 244 ? -2.140 8.995 -7.300 1.00 93.44 244 SER A C 1
ATOM 1840 O O . SER A 1 244 ? -0.922 9.167 -7.325 1.00 93.44 244 SER A O 1
ATOM 1842 N N . THR A 1 245 ? -2.706 8.048 -6.540 1.00 93.12 245 THR A N 1
ATOM 1843 C CA . THR A 1 245 ? -1.913 7.054 -5.782 1.00 93.12 245 THR A CA 1
ATOM 1844 C C . THR A 1 245 ? -1.375 5.925 -6.659 1.00 93.12 245 THR A C 1
ATOM 1846 O O . THR A 1 245 ? -0.409 5.241 -6.303 1.00 93.12 245 THR A O 1
ATOM 1849 N N . LEU A 1 246 ? -1.987 5.712 -7.825 1.00 93.06 246 LEU A N 1
ATOM 1850 C CA . LEU A 1 246 ? -1.553 4.697 -8.769 1.00 93.06 246 LEU A CA 1
ATOM 1851 C C . LEU A 1 246 ? -0.273 5.195 -9.430 1.00 93.06 246 LEU A C 1
ATOM 1853 O O . LEU A 1 246 ? -0.267 6.277 -10.012 1.00 93.06 246 LEU A O 1
ATOM 1857 N N . TRP A 1 247 ? 0.797 4.399 -9.423 1.00 95.12 247 TRP A N 1
ATOM 1858 C CA . TRP A 1 247 ? 2.088 4.742 -10.047 1.00 95.12 247 TRP A CA 1
ATOM 1859 C C . TRP A 1 247 ? 2.529 3.777 -11.157 1.00 95.12 247 TRP A C 1
ATOM 1861 O O . TRP A 1 247 ? 3.335 4.175 -11.994 1.00 95.12 247 TRP A O 1
ATOM 1871 N N . SER A 1 248 ? 1.984 2.558 -11.202 1.00 96.25 248 SER A N 1
ATOM 1872 C CA . SER A 1 248 ? 2.351 1.513 -12.163 1.00 96.25 248 SER A CA 1
ATOM 1873 C C . SER A 1 248 ? 1.568 1.632 -13.475 1.00 96.25 248 SER A C 1
ATOM 1875 O O . SER A 1 248 ? 1.969 2.393 -14.350 1.00 96.25 248 SER A O 1
ATOM 1877 N N . TRP A 1 249 ? 0.467 0.895 -13.620 1.00 97.06 249 TRP A N 1
ATOM 1878 C CA . TRP A 1 249 ? -0.333 0.795 -14.841 1.00 97.06 249 TRP A CA 1
ATOM 1879 C C . TRP A 1 249 ? -0.966 2.122 -15.253 1.00 97.06 249 TRP A C 1
ATOM 1881 O O . TRP A 1 249 ? -1.410 2.910 -14.412 1.00 97.06 249 TRP A O 1
ATOM 1891 N N . ALA A 1 250 ? -0.994 2.372 -16.563 1.00 96.81 250 ALA A N 1
ATOM 1892 C CA . ALA A 1 250 ? -1.778 3.464 -17.121 1.00 96.81 250 ALA A CA 1
ATOM 1893 C C . ALA A 1 250 ? -3.281 3.176 -16.951 1.00 96.81 250 ALA A C 1
ATOM 1895 O O . ALA A 1 250 ? -3.662 2.017 -16.759 1.00 96.81 250 ALA A O 1
ATOM 1896 N N . PRO A 1 251 ? -4.148 4.202 -17.023 1.00 93.56 251 PRO A N 1
ATOM 1897 C CA . PRO A 1 251 ? -5.587 3.975 -17.099 1.00 93.56 251 PRO A CA 1
ATOM 1898 C C . PRO A 1 251 ? -5.928 2.961 -18.199 1.00 93.56 251 PRO A C 1
ATOM 1900 O O . PRO A 1 251 ? -5.354 3.015 -19.286 1.00 93.56 251 PRO A O 1
ATOM 1903 N N . ASP A 1 252 ? -6.844 2.044 -17.890 1.00 93.88 252 ASP A N 1
ATOM 1904 C CA . ASP A 1 252 ? -7.315 0.967 -18.773 1.00 93.88 252 ASP A CA 1
ATOM 1905 C C . ASP A 1 252 ? -6.263 -0.090 -19.182 1.00 93.88 252 ASP A C 1
ATOM 1907 O O . ASP A 1 252 ? -6.547 -0.949 -20.019 1.00 93.88 252 ASP A O 1
ATOM 1911 N N . GLU A 1 253 ? -5.071 -0.085 -18.576 1.00 96.00 253 GLU A N 1
ATOM 1912 C CA . GLU A 1 253 ? -4.063 -1.138 -18.743 1.00 96.00 253 GLU A CA 1
ATOM 1913 C C . GLU A 1 253 ? -4.087 -2.157 -17.581 1.00 96.00 253 GLU A C 1
ATOM 1915 O O . GLU A 1 253 ? -4.435 -1.803 -16.451 1.00 96.00 253 GLU A O 1
ATOM 1920 N N . PRO A 1 254 ? -3.664 -3.417 -17.810 1.00 95.88 254 PRO A N 1
ATOM 1921 C CA . PRO A 1 254 ? -3.210 -3.985 -19.082 1.00 95.88 254 PRO A CA 1
ATOM 1922 C C . PRO A 1 254 ? -4.352 -4.223 -20.083 1.00 95.88 254 PRO A C 1
ATOM 1924 O O . PRO A 1 254 ? -5.353 -4.867 -19.768 1.00 95.88 254 PRO A O 1
ATOM 1927 N N . VAL A 1 255 ? -4.175 -3.773 -21.329 1.00 94.12 255 VAL A N 1
ATOM 1928 C CA . VAL A 1 255 ? -5.158 -4.004 -22.399 1.00 94.12 255 VAL A CA 1
ATOM 1929 C C . VAL A 1 255 ? -5.044 -5.433 -22.935 1.00 94.12 255 VAL A C 1
ATOM 1931 O O . VAL A 1 255 ? -4.015 -5.849 -23.478 1.00 94.12 255 VAL A O 1
ATOM 1934 N N . ALA A 1 256 ? -6.140 -6.188 -22.846 1.00 90.81 256 ALA A N 1
ATOM 1935 C CA . ALA A 1 256 ? -6.213 -7.543 -23.381 1.00 90.81 256 ALA A CA 1
ATOM 1936 C C . ALA A 1 256 ? -5.900 -7.576 -24.891 1.00 90.81 256 ALA A C 1
ATOM 1938 O O . ALA A 1 256 ? -6.505 -6.860 -25.686 1.00 90.81 256 ALA A O 1
ATOM 1939 N N . GLY A 1 257 ? -4.974 -8.451 -25.293 1.00 90.94 257 GLY A N 1
ATOM 1940 C CA . GLY A 1 257 ? -4.568 -8.622 -26.694 1.00 90.94 257 GLY A CA 1
ATOM 1941 C C . GLY A 1 257 ? -3.368 -7.779 -27.140 1.00 90.94 257 GLY A C 1
ATOM 1942 O O . GLY A 1 257 ? -2.823 -8.066 -28.203 1.00 90.94 257 GLY A O 1
ATOM 1943 N N . ASN A 1 258 ? -2.892 -6.828 -26.327 1.00 94.00 258 ASN A N 1
ATOM 1944 C CA . ASN A 1 258 ? -1.683 -6.044 -26.634 1.00 94.00 258 ASN A CA 1
ATOM 1945 C C . ASN A 1 258 ? -0.368 -6.786 -26.334 1.00 94.00 258 ASN A C 1
ATOM 1947 O O . ASN A 1 258 ? 0.707 -6.299 -26.669 1.00 94.00 258 ASN A O 1
ATOM 1951 N N . GLY A 1 259 ? -0.447 -7.981 -25.746 1.00 95.56 259 GLY A N 1
ATOM 1952 C CA . GLY A 1 259 ? 0.690 -8.831 -25.406 1.00 95.56 259 GLY A CA 1
ATOM 1953 C C . GLY A 1 259 ? 0.742 -9.148 -23.914 1.00 95.56 259 GLY A C 1
ATOM 1954 O O . GLY A 1 259 ? -0.109 -8.706 -23.149 1.00 95.56 259 GLY A O 1
ATOM 1955 N N . ALA A 1 260 ? 1.716 -9.969 -23.520 1.00 96.69 260 ALA A N 1
ATOM 1956 C CA . ALA A 1 260 ? 1.875 -10.443 -22.143 1.00 96.69 260 ALA A CA 1
ATOM 1957 C C . ALA A 1 260 ? 3.074 -9.808 -21.420 1.00 96.69 260 ALA A C 1
ATOM 1959 O O . ALA A 1 260 ? 3.310 -10.108 -20.254 1.00 96.69 260 ALA A O 1
ATOM 1960 N N . CYS A 1 261 ? 3.840 -8.954 -22.102 1.00 97.88 261 CYS A N 1
ATOM 1961 C CA . CYS A 1 261 ? 5.003 -8.291 -21.528 1.00 97.88 261 CYS A CA 1
ATOM 1962 C C . CYS A 1 261 ? 4.672 -6.854 -21.149 1.00 97.88 261 CYS A C 1
ATOM 1964 O O . CYS A 1 261 ? 3.811 -6.220 -21.759 1.00 97.88 261 CYS A O 1
ATOM 1966 N N . THR A 1 262 ? 5.378 -6.343 -20.147 1.00 98.44 262 THR A N 1
ATOM 1967 C CA . THR A 1 262 ? 5.112 -5.019 -19.586 1.00 98.44 262 THR A CA 1
ATOM 1968 C C . THR A 1 262 ? 6.243 -4.070 -19.914 1.00 98.44 262 THR A C 1
ATOM 1970 O O . THR A 1 262 ? 7.414 -4.367 -19.666 1.00 98.44 262 THR A O 1
ATOM 1973 N N . ARG A 1 263 ? 5.897 -2.894 -20.431 1.00 97.88 263 ARG A N 1
ATOM 1974 C CA . ARG A 1 263 ? 6.847 -1.803 -20.654 1.00 97.88 263 ARG A CA 1
ATOM 1975 C C . ARG A 1 263 ? 6.446 -0.567 -19.867 1.00 97.88 263 ARG A C 1
ATOM 1977 O O . ARG A 1 263 ? 5.262 -0.259 -19.781 1.00 97.88 263 ARG A O 1
ATOM 1984 N N . GLN A 1 264 ? 7.423 0.172 -19.352 1.00 98.50 264 GLN A N 1
ATOM 1985 C CA . GLN A 1 264 ? 7.207 1.544 -18.906 1.00 98.50 264 GLN A CA 1
ATOM 1986 C C . GLN A 1 264 ? 7.299 2.475 -20.120 1.00 98.50 264 GLN A C 1
ATOM 1988 O O . GLN A 1 264 ? 8.343 2.527 -20.777 1.00 98.50 264 GLN A O 1
ATOM 1993 N N . ALA A 1 265 ? 6.225 3.203 -20.418 1.00 97.25 265 ALA A N 1
ATOM 1994 C CA . ALA A 1 265 ? 6.160 4.132 -21.540 1.00 97.25 265 ALA A CA 1
ATOM 1995 C C . ALA A 1 265 ? 6.659 5.540 -21.173 1.00 97.25 265 ALA A C 1
ATOM 1997 O O . ALA A 1 265 ? 7.005 5.830 -20.021 1.00 97.25 265 ALA A O 1
ATOM 1998 N N . ALA A 1 266 ? 6.739 6.427 -22.167 1.00 95.12 266 ALA A N 1
ATOM 1999 C CA . ALA A 1 266 ? 7.183 7.816 -22.015 1.00 95.12 266 ALA A CA 1
ATOM 2000 C C . ALA A 1 266 ? 6.381 8.646 -20.990 1.00 95.12 266 ALA A C 1
ATOM 2002 O O . ALA A 1 266 ? 6.920 9.609 -20.446 1.00 95.12 266 ALA A O 1
ATOM 2003 N N . ASP A 1 267 ? 5.136 8.271 -20.690 1.00 94.19 267 ASP A N 1
ATOM 2004 C CA . ASP A 1 267 ? 4.306 8.887 -19.644 1.00 94.19 267 ASP A CA 1
ATOM 2005 C C . ASP A 1 267 ? 4.662 8.417 -18.217 1.00 94.19 267 ASP A C 1
ATOM 2007 O O . ASP A 1 267 ? 4.112 8.912 -17.235 1.00 94.19 267 ASP A O 1
ATOM 2011 N N . GLY A 1 268 ? 5.601 7.474 -18.089 1.00 95.12 268 GLY A N 1
ATOM 2012 C CA . GLY A 1 268 ? 6.012 6.881 -16.819 1.00 95.12 268 GLY A CA 1
ATOM 2013 C C . GLY A 1 268 ? 5.112 5.748 -16.335 1.00 95.12 268 GLY A C 1
ATOM 2014 O O . GLY A 1 268 ? 5.377 5.207 -15.260 1.00 95.12 268 GLY A O 1
ATOM 2015 N N . ARG A 1 269 ? 4.091 5.356 -17.101 1.00 97.31 269 ARG A N 1
ATOM 2016 C CA . ARG A 1 269 ? 3.136 4.303 -16.750 1.00 97.31 269 ARG A CA 1
ATOM 2017 C C . ARG A 1 269 ? 3.462 2.991 -17.440 1.00 97.31 269 ARG A C 1
ATOM 2019 O O . ARG A 1 269 ? 4.242 2.935 -18.390 1.00 97.31 269 ARG A O 1
ATOM 2026 N N . TRP A 1 270 ? 2.903 1.911 -16.913 1.00 98.38 270 TRP A N 1
ATOM 2027 C CA . TRP A 1 270 ? 3.054 0.576 -17.469 1.00 98.38 270 TRP A CA 1
ATOM 2028 C C . TRP A 1 270 ? 1.973 0.315 -18.510 1.00 98.38 270 TRP A C 1
ATOM 2030 O O . TRP A 1 270 ? 0.812 0.667 -18.305 1.00 98.38 270 TRP A O 1
ATOM 2040 N N . HIS A 1 271 ? 2.382 -0.321 -19.602 1.00 98.31 271 HIS A N 1
ATOM 2041 C CA . HIS A 1 271 ? 1.535 -0.720 -20.717 1.00 98.31 271 HIS A CA 1
ATOM 2042 C C . HIS A 1 271 ? 1.843 -2.153 -21.128 1.00 98.31 271 HIS A C 1
ATOM 2044 O O . HIS A 1 271 ? 3.002 -2.587 -21.079 1.00 98.31 271 HIS A O 1
ATOM 2050 N N . ALA A 1 272 ? 0.813 -2.865 -21.579 1.00 97.94 272 ALA A N 1
ATOM 2051 C CA . ALA A 1 272 ? 0.985 -4.158 -22.215 1.00 97.94 272 ALA A CA 1
ATOM 2052 C C . ALA A 1 272 ? 1.659 -3.992 -23.588 1.00 97.94 272 ALA A C 1
ATOM 2054 O O . ALA A 1 272 ? 1.386 -3.043 -24.330 1.00 97.94 272 ALA A O 1
ATOM 2055 N N . ALA A 1 273 ? 2.547 -4.919 -23.934 1.00 97.56 273 ALA A N 1
ATOM 2056 C CA . ALA A 1 273 ? 3.204 -4.966 -25.234 1.00 97.56 273 ALA A CA 1
ATOM 2057 C C . ALA A 1 273 ? 3.575 -6.396 -25.645 1.00 97.56 273 ALA A C 1
ATOM 2059 O O . ALA A 1 273 ? 3.662 -7.322 -24.822 1.00 97.56 273 ALA A O 1
ATOM 2060 N N . ALA A 1 274 ? 3.808 -6.585 -26.945 1.00 97.69 274 ALA A N 1
ATOM 2061 C CA . ALA A 1 274 ? 4.223 -7.867 -27.480 1.00 97.69 274 ALA A CA 1
ATOM 2062 C C . ALA A 1 274 ? 5.663 -8.153 -27.045 1.00 97.69 274 ALA A C 1
ATOM 2064 O O . ALA A 1 274 ? 6.573 -7.379 -27.311 1.00 97.69 274 ALA A O 1
ATOM 2065 N N . CYS A 1 275 ? 5.902 -9.310 -26.429 1.00 97.81 275 CYS A N 1
ATOM 2066 C CA . CYS A 1 275 ? 7.221 -9.688 -25.903 1.00 97.81 275 CYS A CA 1
ATOM 2067 C C . CYS A 1 275 ? 8.345 -9.736 -26.959 1.00 97.81 275 CYS A C 1
ATOM 2069 O O . CYS A 1 275 ? 9.528 -9.777 -26.622 1.00 97.81 275 CYS A O 1
ATOM 2071 N N . THR A 1 276 ? 7.974 -9.770 -28.241 1.00 97.44 276 THR A N 1
ATOM 2072 C CA . THR A 1 276 ? 8.885 -9.748 -29.389 1.00 97.44 276 THR A CA 1
ATOM 2073 C C . THR A 1 276 ? 9.302 -8.344 -29.819 1.00 97.44 276 THR A C 1
ATOM 2075 O O . THR A 1 276 ? 10.220 -8.228 -30.633 1.00 97.44 276 THR A O 1
ATOM 2078 N N . ASP A 1 277 ? 8.638 -7.301 -29.319 1.00 98.19 277 ASP A N 1
ATOM 2079 C CA . ASP A 1 277 ? 9.021 -5.917 -29.586 1.00 98.19 277 ASP A CA 1
ATOM 2080 C C . ASP A 1 277 ? 10.419 -5.639 -29.022 1.00 98.19 277 ASP A C 1
ATOM 2082 O O . ASP A 1 277 ? 10.913 -6.326 -28.125 1.00 98.19 277 ASP A O 1
ATOM 2086 N N . LEU A 1 278 ? 11.100 -4.639 -29.579 1.00 98.44 278 LEU A N 1
ATOM 2087 C CA . LEU A 1 278 ? 12.454 -4.295 -29.162 1.00 98.44 278 LEU A CA 1
ATOM 2088 C C . LEU A 1 278 ? 12.429 -3.033 -28.307 1.00 98.44 278 LEU A C 1
ATOM 2090 O O . LEU A 1 278 ? 12.287 -1.926 -28.826 1.00 98.44 278 LEU A O 1
ATOM 2094 N N . HIS A 1 279 ? 12.656 -3.206 -27.008 1.00 98.56 279 HIS A N 1
ATOM 2095 C CA . HIS A 1 279 ? 12.807 -2.118 -26.047 1.00 98.56 279 HIS A CA 1
ATOM 2096 C C . HIS A 1 279 ? 14.061 -2.338 -25.194 1.00 98.56 279 HIS A C 1
ATOM 2098 O O . HIS A 1 279 ? 14.477 -3.480 -24.979 1.00 98.56 279 HIS A O 1
ATOM 2104 N N . PRO A 1 280 ? 14.735 -1.273 -24.731 1.00 98.69 280 PRO A N 1
ATOM 2105 C CA . PRO A 1 280 ? 15.741 -1.398 -23.684 1.00 98.69 280 PRO A CA 1
ATOM 2106 C C . PRO A 1 280 ? 15.193 -2.132 -22.459 1.00 98.69 280 PRO A C 1
ATOM 2108 O O . PRO A 1 280 ? 14.033 -1.954 -22.099 1.00 98.69 280 PRO A O 1
ATOM 2111 N N . ALA A 1 281 ? 16.031 -2.914 -21.788 1.00 98.81 281 ALA A N 1
ATOM 2112 C CA . ALA A 1 281 ? 15.684 -3.568 -20.533 1.00 98.81 281 ALA A CA 1
ATOM 2113 C C . ALA A 1 281 ? 15.934 -2.642 -19.337 1.00 98.81 281 ALA A C 1
ATOM 2115 O O . ALA A 1 281 ? 16.989 -2.009 -19.272 1.00 98.81 281 ALA A O 1
ATOM 2116 N N . ALA A 1 282 ? 15.002 -2.587 -18.380 1.00 98.62 282 ALA A N 1
ATOM 2117 C CA . ALA A 1 282 ? 15.200 -1.920 -17.096 1.00 98.62 282 ALA A CA 1
ATOM 2118 C C . ALA A 1 282 ? 16.120 -2.750 -16.191 1.00 98.62 282 ALA A C 1
ATOM 2120 O O . ALA A 1 282 ? 15.734 -3.796 -15.664 1.00 98.62 282 ALA A O 1
ATOM 2121 N N . CYS A 1 283 ? 17.344 -2.272 -15.991 1.00 98.56 283 CYS A N 1
ATOM 2122 C CA . CYS A 1 283 ? 18.353 -2.962 -15.205 1.00 98.56 283 CYS A CA 1
ATOM 2123 C C . CYS A 1 283 ? 18.620 -2.244 -13.886 1.00 98.56 283 CYS A C 1
ATOM 2125 O O . CYS A 1 283 ? 18.844 -1.032 -13.856 1.00 98.56 283 CYS A O 1
ATOM 2127 N N . LYS A 1 284 ? 18.666 -3.010 -12.797 1.00 98.06 284 LYS A N 1
ATOM 2128 C CA . LYS A 1 284 ? 18.919 -2.514 -11.446 1.00 98.06 284 LYS A CA 1
ATOM 2129 C C . LYS A 1 284 ? 20.217 -3.092 -10.879 1.00 98.06 284 LYS A C 1
ATOM 2131 O O . LYS A 1 284 ? 20.451 -4.301 -10.950 1.00 98.06 284 LYS A O 1
ATOM 2136 N N . ASN A 1 285 ? 21.045 -2.229 -10.293 1.00 96.94 285 ASN A N 1
ATOM 2137 C CA . ASN A 1 285 ? 22.207 -2.599 -9.481 1.00 96.94 285 ASN A CA 1
ATOM 2138 C C . ASN A 1 285 ? 22.200 -1.765 -8.191 1.00 96.94 285 ASN A C 1
ATOM 2140 O O . ASN A 1 285 ? 22.341 -0.539 -8.233 1.00 96.94 285 ASN A O 1
ATOM 2144 N N . GLY A 1 286 ? 21.970 -2.416 -7.046 1.00 91.31 286 GLY A N 1
ATOM 2145 C CA . GLY A 1 286 ? 21.611 -1.711 -5.814 1.00 91.31 286 GLY A CA 1
ATOM 2146 C C . GLY A 1 286 ? 20.358 -0.860 -6.040 1.00 91.31 286 GLY A C 1
ATOM 2147 O O . GLY A 1 286 ? 19.352 -1.373 -6.517 1.00 91.31 286 GLY A O 1
ATOM 2148 N N . ASP A 1 287 ? 20.441 0.443 -5.772 1.00 88.31 287 ASP A N 1
ATOM 2149 C CA . ASP A 1 287 ? 19.351 1.407 -5.997 1.00 88.31 287 ASP A CA 1
ATOM 2150 C C . ASP A 1 287 ? 19.450 2.181 -7.321 1.00 88.31 287 ASP A C 1
ATOM 2152 O O . ASP A 1 287 ? 18.639 3.074 -7.587 1.00 88.31 287 ASP A O 1
ATOM 2156 N N . THR A 1 288 ? 20.444 1.857 -8.152 1.00 94.81 288 THR A N 1
ATOM 2157 C CA . THR A 1 288 ? 20.680 2.541 -9.428 1.00 94.81 288 THR A CA 1
ATOM 2158 C C . THR A 1 288 ? 19.948 1.830 -10.557 1.00 94.81 288 THR A C 1
ATOM 2160 O O . THR A 1 288 ? 20.112 0.623 -10.745 1.00 94.81 288 THR A O 1
ATOM 2163 N N . TRP A 1 289 ? 19.183 2.599 -11.333 1.00 97.75 289 TRP A N 1
ATOM 2164 C CA . TRP A 1 289 ? 18.539 2.149 -12.564 1.00 97.75 289 TRP A CA 1
ATOM 2165 C C . TRP A 1 289 ? 19.368 2.540 -13.784 1.00 97.75 289 TRP A C 1
ATOM 2167 O O . TRP A 1 289 ? 19.849 3.668 -13.894 1.00 97.75 289 TRP A O 1
ATOM 2177 N N . THR A 1 290 ? 19.513 1.603 -14.712 1.00 98.12 290 THR A N 1
ATOM 2178 C CA . THR A 1 290 ? 20.133 1.793 -16.028 1.00 98.12 290 THR A CA 1
ATOM 2179 C C . THR A 1 290 ? 19.308 1.065 -17.082 1.00 98.12 290 THR A C 1
ATOM 2181 O O . THR A 1 290 ? 18.464 0.233 -16.749 1.00 98.12 290 THR A O 1
ATOM 2184 N N . VAL A 1 291 ? 19.530 1.386 -18.356 1.00 98.31 291 VAL A N 1
ATOM 2185 C CA . VAL A 1 291 ? 18.815 0.768 -19.477 1.00 98.31 291 VAL A CA 1
ATOM 2186 C C . VAL A 1 291 ? 19.801 0.221 -20.505 1.00 98.31 291 VAL A C 1
ATOM 2188 O O . VAL A 1 291 ? 20.884 0.779 -20.691 1.00 98.31 291 VAL A O 1
ATOM 2191 N N . THR A 1 292 ? 19.450 -0.883 -21.162 1.00 98.62 292 THR A N 1
ATOM 2192 C CA . THR A 1 292 ? 20.305 -1.522 -22.181 1.00 98.62 292 THR A CA 1
ATOM 2193 C C . THR A 1 292 ? 20.109 -0.918 -23.575 1.00 98.62 292 THR A C 1
ATOM 2195 O O . THR A 1 292 ? 19.324 0.002 -23.783 1.00 98.62 292 THR A O 1
ATOM 2198 N N . ALA A 1 293 ? 20.783 -1.477 -24.583 1.00 97.88 293 ALA A N 1
ATOM 2199 C CA . ALA A 1 293 ? 20.296 -1.369 -25.957 1.00 97.88 293 ALA A CA 1
ATOM 2200 C C . ALA A 1 293 ? 18.954 -2.125 -26.119 1.00 97.88 293 ALA A C 1
ATOM 2202 O O . ALA A 1 293 ? 18.689 -3.038 -25.328 1.00 97.88 293 ALA A O 1
ATOM 2203 N N . PRO A 1 294 ? 18.121 -1.792 -27.124 1.00 98.50 294 PRO A N 1
ATOM 2204 C CA . PRO A 1 294 ? 16.859 -2.488 -27.355 1.00 98.50 294 PRO A CA 1
ATOM 2205 C C . PRO A 1 294 ? 17.024 -3.990 -27.602 1.00 98.50 294 PRO A C 1
ATOM 2207 O O . PRO A 1 294 ? 17.847 -4.405 -28.419 1.00 98.50 294 PRO A O 1
ATOM 2210 N N . VAL A 1 295 ? 16.216 -4.793 -26.912 1.00 98.62 295 VAL A N 1
ATOM 2211 C CA . VAL A 1 295 ? 16.173 -6.257 -27.008 1.00 98.62 295 VAL A CA 1
ATOM 2212 C C . VAL A 1 295 ? 14.725 -6.747 -26.931 1.00 98.62 295 VAL A C 1
ATOM 2214 O O . VAL A 1 295 ? 13.846 -6.029 -26.457 1.00 98.62 295 VAL A O 1
ATOM 2217 N N . ALA A 1 296 ? 14.468 -7.973 -27.391 1.00 98.50 296 ALA A N 1
ATOM 2218 C CA . ALA A 1 296 ? 13.220 -8.659 -27.060 1.00 98.50 296 ALA A CA 1
ATOM 2219 C C . ALA A 1 296 ? 13.177 -8.941 -25.551 1.00 98.50 296 ALA A C 1
ATOM 2221 O O . ALA A 1 296 ? 14.236 -9.128 -24.941 1.00 98.50 296 ALA A O 1
ATOM 2222 N N . GLU A 1 297 ? 11.984 -9.014 -24.962 1.00 98.44 297 GLU A N 1
ATOM 2223 C CA . GLU A 1 297 ? 11.834 -9.151 -23.505 1.00 98.44 297 GLU A CA 1
ATOM 2224 C C . GLU A 1 297 ? 12.563 -10.397 -22.979 1.00 98.44 297 GLU A C 1
ATOM 2226 O O . GLU A 1 297 ? 13.358 -10.301 -22.049 1.00 98.44 297 GLU A O 1
ATOM 2231 N N . ALA A 1 298 ? 12.454 -11.530 -23.681 1.00 98.31 298 ALA A N 1
ATOM 2232 C CA . ALA A 1 298 ? 13.110 -12.778 -23.283 1.00 98.31 298 ALA A CA 1
ATOM 2233 C C . ALA A 1 298 ? 14.654 -12.688 -23.211 1.00 98.31 298 ALA A C 1
ATOM 2235 O O . ALA A 1 298 ? 15.303 -13.542 -22.605 1.00 98.31 298 ALA A O 1
ATOM 2236 N N . ALA A 1 299 ? 15.263 -11.675 -23.839 1.00 98.69 299 ALA A N 1
ATOM 2237 C CA . ALA A 1 299 ? 16.700 -11.411 -23.788 1.00 98.69 299 ALA A CA 1
ATOM 2238 C C . ALA A 1 299 ? 17.087 -10.335 -22.752 1.00 98.69 299 ALA A C 1
ATOM 2240 O O . ALA A 1 299 ? 18.281 -10.147 -22.494 1.00 98.69 299 ALA A O 1
ATOM 2241 N N . ALA A 1 300 ? 16.116 -9.656 -22.135 1.00 98.62 300 ALA A N 1
ATOM 2242 C CA . ALA A 1 300 ? 16.332 -8.603 -21.146 1.00 98.62 300 ALA A CA 1
ATOM 2243 C C . ALA A 1 300 ? 17.163 -9.061 -19.931 1.00 98.62 300 ALA A C 1
ATOM 2245 O O . ALA A 1 300 ? 18.133 -8.365 -19.603 1.00 98.62 300 ALA A O 1
ATOM 2246 N N . PRO A 1 301 ? 16.926 -10.247 -19.322 1.00 98.75 301 PRO A N 1
ATOM 2247 C CA . PRO A 1 301 ? 17.771 -10.741 -18.232 1.00 98.75 301 PRO A CA 1
ATOM 2248 C C . PRO A 1 301 ? 19.251 -10.851 -18.613 1.00 98.75 301 PRO A C 1
ATOM 2250 O O . PRO A 1 301 ? 20.126 -10.395 -17.875 1.00 98.75 301 PRO A O 1
ATOM 2253 N N . ALA A 1 302 ? 19.545 -11.409 -19.792 1.00 98.75 302 ALA A N 1
ATOM 2254 C CA . ALA A 1 302 ? 20.915 -11.571 -20.274 1.00 98.75 302 ALA A CA 1
ATOM 2255 C C . ALA A 1 302 ? 21.569 -10.222 -20.616 1.00 98.75 302 ALA A C 1
ATOM 2257 O O . ALA A 1 302 ? 22.750 -10.017 -20.324 1.00 98.75 302 ALA A O 1
ATOM 2258 N N . ALA A 1 303 ? 20.806 -9.288 -21.191 1.00 98.69 303 ALA A N 1
ATOM 2259 C CA . ALA A 1 303 ? 21.282 -7.946 -21.509 1.00 98.69 303 ALA A CA 1
ATOM 2260 C C . ALA A 1 303 ? 21.653 -7.155 -20.242 1.00 98.69 303 ALA A C 1
ATOM 2262 O O . ALA A 1 303 ? 22.711 -6.526 -20.205 1.00 98.69 303 ALA A O 1
ATOM 2263 N N . CYS A 1 304 ? 20.841 -7.240 -19.182 1.00 98.75 304 CYS A N 1
ATOM 2264 C CA . CYS A 1 304 ? 21.172 -6.636 -17.890 1.00 98.75 304 CYS A CA 1
ATOM 2265 C C . CYS A 1 304 ? 22.390 -7.297 -17.232 1.00 98.75 304 CYS A C 1
ATOM 2267 O O . CYS A 1 304 ? 23.278 -6.598 -16.735 1.00 98.75 304 CYS A O 1
ATOM 2269 N N . ALA A 1 305 ? 22.482 -8.629 -17.280 1.00 98.69 305 ALA A N 1
ATOM 2270 C CA . ALA A 1 305 ? 23.622 -9.354 -16.724 1.00 98.69 305 ALA A CA 1
ATOM 2271 C C . ALA A 1 305 ? 24.948 -8.955 -17.398 1.00 98.69 305 ALA A C 1
ATOM 2273 O O . ALA A 1 305 ? 25.967 -8.815 -16.720 1.00 98.69 305 ALA A O 1
ATOM 2274 N N . ALA A 1 306 ? 24.936 -8.698 -18.711 1.00 98.44 306 ALA A N 1
ATOM 2275 C CA . ALA A 1 306 ? 26.113 -8.263 -19.468 1.00 98.44 306 ALA A CA 1
ATOM 2276 C C . ALA A 1 306 ? 26.682 -6.906 -19.007 1.00 98.44 306 ALA A C 1
ATOM 2278 O O . ALA A 1 306 ? 27.864 -6.638 -19.222 1.00 98.44 306 ALA A O 1
ATOM 2279 N N . ILE A 1 307 ? 25.870 -6.073 -18.347 1.00 97.44 307 ILE A N 1
ATOM 2280 C CA . ILE A 1 307 ? 26.288 -4.793 -17.755 1.00 97.44 307 ILE A CA 1
ATOM 2281 C C . ILE A 1 307 ? 26.399 -4.855 -16.221 1.00 97.44 307 ILE A C 1
ATOM 2283 O O . ILE A 1 307 ? 26.425 -3.821 -15.554 1.00 97.44 307 ILE A O 1
ATOM 2287 N N . GLY A 1 308 ? 26.455 -6.060 -15.641 1.00 97.69 308 GLY A N 1
ATOM 2288 C CA . GLY A 1 308 ? 26.607 -6.257 -14.196 1.00 97.69 308 GLY A CA 1
ATOM 2289 C C . GLY A 1 308 ? 25.386 -5.832 -13.377 1.00 97.69 308 GLY A C 1
ATOM 2290 O O . GLY A 1 308 ? 25.534 -5.428 -12.226 1.00 97.69 308 GLY A O 1
ATOM 2291 N N . SER A 1 309 ? 24.194 -5.884 -13.972 1.00 98.31 309 SER A N 1
ATOM 2292 C CA . SER A 1 309 ? 22.922 -5.515 -13.345 1.00 98.31 309 SER A CA 1
ATOM 2293 C C . SER A 1 309 ? 21.897 -6.648 -13.472 1.00 98.31 309 SER A C 1
ATOM 2295 O O . SER A 1 309 ? 22.124 -7.632 -14.172 1.00 98.31 309 SER A O 1
ATOM 2297 N N . THR A 1 310 ? 20.753 -6.519 -12.803 1.00 98.44 310 THR A N 1
ATOM 2298 C CA . THR A 1 310 ? 19.650 -7.495 -12.871 1.00 98.44 310 THR A CA 1
ATOM 2299 C C . THR A 1 310 ? 18.457 -6.874 -13.586 1.00 98.44 310 THR A C 1
ATOM 2301 O O . THR A 1 310 ? 18.138 -5.717 -13.319 1.00 98.44 310 THR A O 1
ATOM 2304 N N . PHE A 1 311 ? 17.808 -7.611 -14.491 1.00 98.69 311 PHE A N 1
ATOM 2305 C CA . PHE A 1 311 ? 16.524 -7.186 -15.054 1.00 98.69 311 PHE A CA 1
ATOM 2306 C C . PHE A 1 311 ? 15.488 -7.144 -13.932 1.00 98.69 311 PHE A C 1
ATOM 2308 O O . PHE A 1 311 ? 15.421 -8.083 -13.144 1.00 98.69 311 PHE A O 1
ATOM 2315 N N . ALA A 1 312 ? 14.793 -6.019 -13.771 1.00 98.12 312 ALA A N 1
ATOM 2316 C CA . ALA A 1 312 ? 14.037 -5.770 -12.551 1.00 98.12 312 ALA A CA 1
ATOM 2317 C C . ALA A 1 312 ? 12.748 -4.983 -12.788 1.00 98.12 312 ALA A C 1
ATOM 2319 O O . ALA A 1 312 ? 12.610 -4.213 -13.738 1.00 98.12 312 ALA A O 1
ATOM 2320 N N . VAL A 1 313 ? 11.822 -5.143 -11.845 1.00 97.06 313 VAL A N 1
ATOM 2321 C CA . VAL A 1 313 ? 10.553 -4.418 -11.773 1.00 97.06 313 VAL A CA 1
ATOM 2322 C C . VAL A 1 313 ? 10.617 -3.328 -10.695 1.00 97.06 313 VAL A C 1
ATOM 2324 O O . VAL A 1 313 ? 11.081 -3.599 -9.578 1.00 97.06 313 VAL A O 1
ATOM 2327 N N . PRO A 1 314 ? 10.180 -2.086 -10.981 1.00 95.94 314 PRO A N 1
ATOM 2328 C CA . PRO A 1 314 ? 9.986 -1.078 -9.946 1.00 95.94 314 PRO A CA 1
ATOM 2329 C C . PRO A 1 314 ? 8.956 -1.540 -8.910 1.00 95.94 314 PRO A C 1
ATOM 2331 O O . PRO A 1 314 ? 7.893 -2.029 -9.273 1.00 95.94 314 PRO A O 1
ATOM 2334 N N . ARG A 1 315 ? 9.258 -1.380 -7.615 1.00 92.19 315 ARG A N 1
ATOM 2335 C CA . ARG A 1 315 ? 8.370 -1.816 -6.514 1.00 92.19 315 ARG A CA 1
ATOM 2336 C C . ARG A 1 315 ? 7.649 -0.678 -5.783 1.00 92.19 315 ARG A C 1
ATOM 2338 O O . ARG A 1 315 ? 6.925 -0.929 -4.828 1.00 92.19 315 ARG A O 1
ATOM 2345 N N . SER A 1 316 ? 7.863 0.563 -6.208 1.00 92.38 316 SER A N 1
ATOM 2346 C CA . SER A 1 316 ? 7.227 1.761 -5.657 1.00 92.38 316 SER A CA 1
ATOM 2347 C C . SER A 1 316 ? 7.165 2.862 -6.715 1.00 92.38 316 SER A C 1
ATOM 2349 O O . SER A 1 316 ? 7.903 2.812 -7.706 1.00 92.38 316 SER A O 1
ATOM 2351 N N . GLY A 1 317 ? 6.338 3.887 -6.482 1.00 94.44 317 GLY A N 1
ATOM 2352 C CA . GLY A 1 317 ? 6.269 5.059 -7.360 1.00 94.44 317 GLY A CA 1
ATOM 2353 C C . GLY A 1 317 ? 7.603 5.796 -7.482 1.00 94.44 317 GLY A C 1
ATOM 2354 O O . GLY A 1 317 ? 7.958 6.264 -8.563 1.00 94.44 317 GLY A O 1
ATOM 2355 N N . GLU A 1 318 ? 8.401 5.786 -6.418 1.00 93.62 318 GLU A N 1
ATOM 2356 C CA . GLU A 1 318 ? 9.768 6.310 -6.393 1.00 93.62 318 GLU A CA 1
ATOM 2357 C C . GLU A 1 318 ? 10.698 5.546 -7.341 1.00 93.62 318 GLU A C 1
ATOM 2359 O O . GLU A 1 318 ? 11.308 6.137 -8.235 1.00 93.62 318 GLU A O 1
ATOM 2364 N N . GLN A 1 319 ? 10.731 4.213 -7.234 1.00 94.81 319 GLN A N 1
ATOM 2365 C CA . GLN A 1 319 ? 11.551 3.388 -8.121 1.00 94.81 319 GLN A CA 1
ATOM 2366 C C . GLN A 1 319 ? 11.099 3.515 -9.579 1.00 94.81 319 GLN A C 1
ATOM 2368 O O . GLN A 1 319 ? 11.935 3.529 -10.482 1.00 94.81 319 GLN A O 1
ATOM 2373 N N . ASN A 1 320 ? 9.790 3.634 -9.807 1.00 97.12 320 ASN A N 1
ATOM 2374 C CA . ASN A 1 320 ? 9.220 3.822 -11.134 1.00 97.12 320 ASN A CA 1
ATOM 2375 C C . ASN A 1 320 ? 9.633 5.180 -11.728 1.00 97.12 320 ASN A C 1
ATOM 2377 O O . ASN A 1 320 ? 10.032 5.257 -12.891 1.00 97.12 320 ASN A O 1
ATOM 2381 N N . THR A 1 321 ? 9.645 6.232 -10.906 1.00 95.81 321 THR A N 1
ATOM 2382 C CA . THR A 1 321 ? 10.102 7.576 -11.289 1.00 95.81 321 THR A CA 1
ATOM 2383 C C . THR A 1 321 ? 11.607 7.601 -11.579 1.00 95.81 321 THR A C 1
ATOM 2385 O O . THR A 1 321 ? 12.031 8.182 -12.581 1.00 95.81 321 THR A O 1
ATOM 2388 N N . ARG A 1 322 ? 12.429 6.902 -10.781 1.00 95.94 322 ARG A N 1
ATOM 2389 C CA . ARG A 1 322 ? 13.870 6.737 -11.056 1.00 95.94 322 ARG A CA 1
ATOM 2390 C C . ARG A 1 322 ? 14.134 6.015 -12.373 1.00 95.94 322 ARG A C 1
ATOM 2392 O O . ARG A 1 322 ? 15.001 6.449 -13.132 1.00 95.94 322 ARG A O 1
ATOM 2399 N N . LEU A 1 323 ? 13.394 4.942 -12.656 1.00 97.69 323 LEU A N 1
ATOM 2400 C CA . LEU A 1 323 ? 13.498 4.242 -13.935 1.00 97.69 323 LEU A CA 1
ATOM 2401 C C . LEU A 1 323 ? 13.137 5.175 -15.097 1.00 97.69 323 LEU A C 1
ATOM 2403 O O . LEU A 1 323 ? 13.897 5.262 -16.062 1.00 97.69 323 LEU A O 1
ATOM 2407 N N . ARG A 1 324 ? 12.048 5.945 -14.970 1.00 96.75 324 ARG A N 1
ATOM 2408 C CA . ARG A 1 324 ? 11.627 6.904 -15.999 1.00 96.75 324 ARG A CA 1
ATOM 2409 C C . ARG A 1 324 ? 12.701 7.959 -16.261 1.00 96.75 324 ARG A C 1
ATOM 2411 O O . ARG A 1 324 ? 12.981 8.269 -17.421 1.00 96.75 324 ARG A O 1
ATOM 2418 N N . ALA A 1 325 ? 13.343 8.460 -15.205 1.00 96.38 325 ALA A N 1
ATOM 2419 C CA . ALA A 1 325 ? 14.461 9.394 -15.308 1.00 96.38 325 ALA A CA 1
ATOM 2420 C C . ALA A 1 325 ? 15.680 8.774 -16.020 1.00 96.38 325 ALA A C 1
ATOM 2422 O O . ALA A 1 325 ? 16.278 9.425 -16.875 1.00 96.38 325 ALA A O 1
ATOM 2423 N N . ALA A 1 326 ? 16.018 7.514 -15.725 1.00 97.25 326 ALA A N 1
ATOM 2424 C CA . ALA A 1 326 ? 17.113 6.796 -16.387 1.00 97.25 326 ALA A CA 1
ATOM 2425 C C . ALA A 1 326 ? 16.820 6.493 -17.869 1.00 97.25 326 ALA A C 1
ATOM 2427 O O . ALA A 1 326 ? 17.723 6.522 -18.704 1.00 97.25 326 ALA A O 1
ATOM 2428 N N . ALA A 1 327 ? 15.559 6.222 -18.205 1.00 97.31 327 ALA A N 1
ATOM 2429 C CA . ALA A 1 327 ? 15.123 5.862 -19.549 1.00 97.31 327 ALA A CA 1
ATOM 2430 C C . ALA A 1 327 ? 14.851 7.077 -20.470 1.00 97.31 327 ALA A C 1
ATOM 2432 O O . ALA A 1 327 ? 14.702 6.921 -21.688 1.00 97.31 327 ALA A O 1
ATOM 2433 N N . GLY A 1 328 ? 14.750 8.296 -19.924 1.00 94.50 328 GLY A N 1
ATOM 2434 C CA . GLY A 1 328 ? 14.501 9.523 -20.693 1.00 94.50 328 GLY A CA 1
ATOM 2435 C C . GLY A 1 328 ? 13.102 9.540 -21.310 1.00 94.50 328 GLY A C 1
ATOM 2436 O O . GLY A 1 328 ? 12.126 9.478 -20.573 1.00 94.50 328 GLY A O 1
ATOM 2437 N N . SER A 1 329 ? 12.992 9.566 -22.640 1.00 92.75 329 SER A N 1
ATOM 2438 C CA . SER A 1 329 ? 11.722 9.418 -23.378 1.00 92.75 329 SER A CA 1
ATOM 2439 C C . SER A 1 329 ? 11.530 8.032 -24.008 1.00 92.75 329 SER A C 1
ATOM 2441 O O . SER A 1 329 ? 10.608 7.845 -24.795 1.00 92.75 329 SER A O 1
ATOM 2443 N N . THR A 1 330 ? 12.424 7.080 -23.728 1.00 96.31 330 THR A N 1
ATOM 2444 C CA . THR A 1 330 ? 12.403 5.746 -24.348 1.00 96.31 330 THR A CA 1
ATOM 2445 C C . THR A 1 330 ? 11.512 4.798 -23.560 1.00 96.31 330 THR A C 1
ATOM 2447 O O . THR A 1 330 ? 11.566 4.781 -22.331 1.00 96.31 330 THR A O 1
ATOM 2450 N N . ASP A 1 331 ? 10.728 3.981 -24.248 1.00 98.06 331 ASP A N 1
ATOM 2451 C CA . ASP A 1 331 ? 9.952 2.920 -23.610 1.00 98.06 331 ASP A CA 1
ATOM 2452 C C . ASP A 1 331 ? 10.869 1.758 -23.228 1.00 98.06 331 ASP A C 1
ATOM 2454 O O . ASP A 1 331 ? 11.742 1.397 -24.017 1.00 98.06 331 ASP A O 1
ATOM 2458 N N . VAL A 1 332 ? 10.692 1.173 -22.043 1.00 98.50 332 VAL A N 1
ATOM 2459 C CA . VAL A 1 332 ? 11.611 0.148 -21.514 1.00 98.50 332 VAL A CA 1
ATOM 2460 C C . VAL A 1 332 ? 10.868 -1.052 -20.957 1.00 98.50 332 VAL A C 1
ATOM 2462 O O . VAL A 1 332 ? 9.830 -0.891 -20.321 1.00 98.50 332 VAL A O 1
ATOM 2465 N N . TRP A 1 333 ? 11.410 -2.251 -21.160 1.00 98.75 333 TRP A N 1
ATOM 2466 C CA . TRP A 1 333 ? 10.901 -3.462 -20.527 1.00 98.75 333 TRP A CA 1
ATOM 2467 C C . TRP A 1 333 ? 11.055 -3.382 -19.013 1.00 98.75 333 TRP A C 1
ATOM 2469 O O . TRP A 1 333 ? 12.113 -2.979 -18.529 1.00 98.75 333 TRP A O 1
ATOM 2479 N N . VAL A 1 334 ? 10.031 -3.813 -18.280 1.00 98.31 334 VAL A N 1
ATOM 2480 C CA . VAL A 1 334 ? 10.100 -4.081 -16.837 1.00 98.31 334 VAL A CA 1
ATOM 2481 C C . VAL A 1 334 ? 9.866 -5.570 -16.600 1.00 98.31 334 VAL A C 1
ATOM 2483 O O . VAL A 1 334 ? 9.131 -6.199 -17.356 1.00 98.31 334 VAL A O 1
ATOM 2486 N N . ASP A 1 335 ? 10.493 -6.129 -15.565 1.00 97.94 335 ASP A N 1
ATOM 2487 C CA . ASP A 1 335 ? 10.434 -7.566 -15.236 1.00 97.94 335 ASP A CA 1
ATOM 2488 C C . ASP A 1 335 ? 9.072 -7.968 -14.637 1.00 97.94 335 ASP A C 1
ATOM 2490 O O . ASP A 1 335 ? 8.939 -8.268 -13.448 1.00 97.94 335 ASP A O 1
ATOM 2494 N N . TYR A 1 336 ? 8.023 -7.868 -15.453 1.00 97.12 336 TYR A N 1
ATOM 2495 C CA . TYR A 1 336 ? 6.654 -8.211 -15.097 1.00 97.12 336 TYR A CA 1
ATOM 2496 C C . TYR A 1 336 ? 5.905 -8.760 -16.313 1.00 97.12 336 TYR A C 1
ATOM 2498 O O . TYR A 1 336 ? 5.716 -8.069 -17.320 1.00 97.12 336 TYR A O 1
ATOM 2506 N N . LEU A 1 337 ? 5.440 -10.002 -16.196 1.00 96.00 337 LEU A N 1
ATOM 2507 C CA . LEU A 1 337 ? 4.566 -10.637 -17.175 1.00 96.00 337 LEU A CA 1
ATOM 2508 C C . LEU A 1 337 ? 3.115 -10.553 -16.700 1.00 96.00 337 LEU A C 1
ATOM 2510 O O . LEU A 1 337 ? 2.821 -10.798 -15.531 1.00 96.00 337 LEU A O 1
ATOM 2514 N N . ILE A 1 338 ? 2.218 -10.222 -17.622 1.00 94.06 338 ILE A N 1
ATOM 2515 C CA . ILE A 1 338 ? 0.776 -10.162 -17.383 1.00 94.06 338 ILE A CA 1
ATOM 2516 C C . ILE A 1 338 ? 0.241 -11.601 -17.366 1.00 94.06 338 ILE A C 1
ATOM 2518 O O . ILE A 1 338 ? 0.458 -12.351 -18.322 1.00 94.06 338 ILE A O 1
ATOM 2522 N N . SER A 1 339 ? -0.431 -11.980 -16.275 1.00 80.00 339 SER A N 1
ATOM 2523 C CA . SER A 1 339 ? -1.023 -13.309 -16.049 1.00 80.00 339 SER A CA 1
ATOM 2524 C C . SER A 1 339 ? -2.530 -13.332 -16.247 1.00 80.00 339 SER A C 1
ATOM 2526 O O . SER A 1 339 ? -3.170 -12.394 -15.720 1.00 80.00 339 SER A O 1
#

Sequence (339 aa):
MTQQLDIDVRSIELDLHYIPQLLGLLGTKAVTVCHGQGPEVHDLGCTTEPTFAKVLPEVATWLNAPGHGNEVVLLYLEDNLQNAAAYASTIATLDQVLRRPDGSSLIYKPNPAQKAANGCTPLPLDKSRDDVRAAGAQVVLVGSCAPGWSADVFDWNPAHVESGSTSAYQPYPACDATYGPSVYANQMVRYYEDSTLVSTLLNPTRPPVDPEALTPEKVAAMTSCGVNLFGFDQLLPEDGRIQSTLWSWAPDEPVAGNGACTRQAADGRWHAAACTDLHPAACKNGDTWTVTAPVAEAAAPAACAAIGSTFAVPRSGEQNTRLRAAAGSTDVWVDYLIS

Organism: NCBI:txid1542737

Radius of gyration: 22.32 Å; chains: 1; bounding box: 55×52×60 Å

pLDDT: mean 91.68, std 9.99, range [48.12, 98.81]